Protein AF-A0A3C1WKM0-F1 (afdb_monomer_lite)

pLDDT: mean 89.19, std 15.76, range [43.06, 98.81]

Radius of gyration: 23.42 Å; chains: 1; bounding box: 84×45×66 Å

Structure (mmCIF, N/CA/C/O backbone):
data_AF-A0A3C1WKM0-F1
#
_entry.id   AF-A0A3C1WKM0-F1
#
loop_
_atom_site.group_PDB
_atom_site.id
_atom_site.type_symbol
_atom_site.label_atom_id
_atom_site.label_alt_id
_atom_site.label_comp_id
_atom_site.label_asym_id
_atom_site.label_entity_id
_atom_site.label_seq_id
_atom_site.pdbx_PDB_ins_code
_atom_site.Cartn_x
_atom_site.Cartn_y
_atom_site.Cartn_z
_atom_site.occupancy
_atom_site.B_iso_or_equiv
_atom_site.auth_seq_id
_atom_site.auth_comp_id
_atom_site.auth_asym_id
_atom_site.auth_atom_id
_atom_site.pdbx_PDB_model_num
ATOM 1 N N . MET A 1 1 ? -64.474 -29.299 41.916 1.00 44.81 1 MET A N 1
ATOM 2 C CA . MET A 1 1 ? -63.988 -29.571 40.540 1.00 44.81 1 MET A CA 1
ATOM 3 C C . MET A 1 1 ? -64.387 -28.378 39.685 1.00 44.81 1 MET A C 1
ATOM 5 O O . MET A 1 1 ? -65.573 -28.129 39.613 1.00 44.81 1 MET A O 1
ATOM 9 N N . ARG A 1 2 ? -63.541 -27.545 39.084 1.00 43.66 2 ARG A N 1
ATOM 10 C CA . ARG A 1 2 ? -62.104 -27.538 38.787 1.00 43.66 2 ARG A CA 1
ATOM 11 C C . ARG A 1 2 ? -61.647 -26.074 38.888 1.00 43.66 2 ARG A C 1
ATOM 13 O O . ARG A 1 2 ? -62.294 -25.204 38.317 1.00 43.66 2 ARG A O 1
ATOM 20 N N . THR A 1 3 ? -60.561 -25.819 39.601 1.00 48.72 3 THR A N 1
ATOM 21 C CA . THR A 1 3 ? -59.793 -24.573 39.525 1.00 48.72 3 THR A CA 1
ATOM 22 C C . THR A 1 3 ? -58.854 -24.672 38.318 1.00 48.72 3 THR A C 1
ATOM 24 O O . THR A 1 3 ? -58.202 -25.699 38.136 1.00 48.72 3 THR A O 1
ATOM 27 N N . ALA A 1 4 ? -58.812 -23.645 37.468 1.00 49.62 4 ALA A N 1
ATOM 28 C CA . ALA A 1 4 ? -57.839 -23.521 36.380 1.00 49.62 4 ALA A CA 1
ATOM 29 C C . ALA A 1 4 ? -56.883 -22.356 36.710 1.00 49.62 4 ALA A C 1
ATOM 31 O O . ALA A 1 4 ? -57.367 -21.302 37.128 1.00 49.62 4 ALA A O 1
ATOM 32 N N . PRO A 1 5 ? -55.555 -22.533 36.599 1.00 55.88 5 PRO A N 1
ATOM 33 C CA . PRO A 1 5 ? -54.588 -21.563 37.098 1.00 55.88 5 PRO A CA 1
ATOM 34 C C . PRO A 1 5 ? -54.289 -20.437 36.097 1.00 55.88 5 PRO A C 1
ATOM 36 O O . PRO A 1 5 ? -54.208 -20.645 34.888 1.00 55.88 5 PRO A O 1
ATOM 39 N N . PHE A 1 6 ? -54.084 -19.243 36.654 1.00 49.66 6 PHE A N 1
ATOM 40 C CA . PHE A 1 6 ? -53.497 -18.064 36.019 1.00 49.66 6 PHE A CA 1
ATOM 41 C C . PHE A 1 6 ? -52.072 -18.394 35.537 1.00 49.66 6 PHE A C 1
ATOM 43 O O . PHE A 1 6 ? -51.201 -18.689 36.354 1.00 49.66 6 PHE A O 1
ATOM 50 N N . ILE A 1 7 ? -51.821 -18.334 34.228 1.00 49.06 7 ILE A N 1
ATOM 51 C CA . ILE A 1 7 ? -50.466 -18.391 33.661 1.00 49.06 7 ILE A CA 1
ATOM 52 C C . ILE A 1 7 ? -50.038 -16.951 33.376 1.00 49.06 7 ILE A C 1
ATOM 54 O O . ILE A 1 7 ? -50.516 -16.322 32.436 1.00 49.06 7 ILE A O 1
ATOM 58 N N . ILE A 1 8 ? -49.154 -16.420 34.220 1.00 50.03 8 ILE A N 1
ATOM 59 C CA . ILE A 1 8 ? -48.467 -15.148 33.988 1.00 50.03 8 ILE A CA 1
ATOM 60 C C . ILE A 1 8 ? -47.327 -15.432 33.005 1.00 50.03 8 ILE A C 1
ATOM 62 O O . ILE A 1 8 ? -46.334 -16.065 33.361 1.00 50.03 8 ILE A O 1
ATOM 66 N N . LEU A 1 9 ? -47.483 -14.993 31.756 1.00 43.06 9 LEU A N 1
ATOM 67 C CA . LEU A 1 9 ? -46.424 -15.026 30.749 1.00 43.06 9 LEU A CA 1
ATOM 68 C C . LEU A 1 9 ? -45.437 -13.884 31.050 1.00 43.06 9 LEU A C 1
ATOM 70 O O . LEU A 1 9 ? -45.680 -12.729 30.712 1.00 43.06 9 LEU A O 1
ATOM 74 N N . PHE A 1 10 ? -44.335 -14.194 31.730 1.00 46.16 10 PHE A N 1
ATOM 75 C CA . PHE A 1 10 ? -43.241 -13.250 31.959 1.00 46.16 10 PHE A CA 1
ATOM 76 C C . PHE A 1 10 ? -42.360 -13.227 30.699 1.00 46.16 10 PHE A C 1
ATOM 78 O O . PHE A 1 10 ? -41.489 -14.077 30.520 1.00 46.16 10 PHE A O 1
ATOM 85 N N . SER A 1 11 ? -42.623 -12.302 29.771 1.00 46.94 11 SER A N 1
ATOM 86 C CA . SER A 1 11 ? -41.763 -12.102 28.601 1.00 46.94 11 SER A CA 1
ATOM 87 C C . SER A 1 11 ? -40.469 -11.408 29.039 1.00 46.94 11 SER A C 1
ATOM 89 O O . SER A 1 11 ? -40.412 -10.184 29.158 1.00 46.94 11 SER A O 1
ATOM 91 N N . CYS A 1 12 ? -39.423 -12.191 29.302 1.00 44.59 12 CYS A N 1
ATOM 92 C CA . CYS A 1 12 ? -38.061 -11.687 29.443 1.00 44.59 12 CYS A CA 1
ATOM 93 C C . CYS A 1 12 ? -37.595 -11.138 28.086 1.00 44.59 12 CYS A C 1
ATOM 95 O O . CYS A 1 12 ? -37.155 -11.886 27.215 1.00 44.59 12 CYS A O 1
ATOM 97 N N . LEU A 1 13 ? -37.712 -9.822 27.906 1.00 45.12 13 LEU A N 1
ATOM 98 C CA . LEU A 1 13 ? -37.089 -9.095 26.809 1.00 45.12 13 LEU A CA 1
ATOM 99 C C . LEU A 1 13 ? -35.575 -9.066 27.075 1.00 45.12 13 LEU A C 1
ATOM 101 O O . LEU A 1 13 ? -35.075 -8.220 27.813 1.00 45.12 13 LEU A O 1
ATOM 105 N N . ILE A 1 14 ? -34.847 -10.042 26.533 1.00 56.12 14 ILE A N 1
ATOM 106 C CA . ILE A 1 14 ? -33.382 -10.027 26.525 1.00 56.12 14 ILE A CA 1
ATOM 107 C C . ILE A 1 14 ? -32.967 -8.940 25.532 1.00 56.12 14 ILE A C 1
ATOM 109 O O . ILE A 1 14 ? -32.925 -9.164 24.324 1.00 56.12 14 ILE A O 1
ATOM 113 N N . ILE A 1 15 ? -32.704 -7.737 26.043 1.00 53.28 15 ILE A N 1
ATOM 114 C CA . ILE A 1 15 ? -32.036 -6.685 25.281 1.00 53.28 15 ILE A CA 1
ATOM 115 C C . ILE A 1 15 ? -30.582 -7.132 25.142 1.00 53.28 15 ILE A C 1
ATOM 117 O O . ILE A 1 15 ? -29.768 -6.949 26.046 1.00 53.28 15 ILE A O 1
ATOM 121 N N . PHE A 1 16 ? -30.259 -7.762 24.013 1.00 49.72 16 PHE A N 1
ATOM 122 C CA . PHE A 1 16 ? -28.879 -7.889 23.570 1.00 49.72 16 PHE A CA 1
ATOM 123 C C . PHE A 1 16 ? -28.369 -6.478 23.266 1.00 49.72 16 PHE A C 1
ATOM 125 O O . PHE A 1 16 ? -28.519 -5.979 22.155 1.00 49.72 16 PHE A O 1
ATOM 132 N N . PHE A 1 17 ? -27.777 -5.820 24.265 1.00 46.84 17 PHE A N 1
ATOM 133 C CA . PHE A 1 17 ? -26.842 -4.729 24.021 1.00 46.84 17 PHE A CA 1
ATOM 134 C C . PHE A 1 17 ? -25.627 -5.342 23.321 1.00 46.84 17 PHE A C 1
ATOM 136 O O . PHE A 1 17 ? -24.654 -5.749 23.955 1.00 46.84 17 PHE A O 1
ATOM 143 N N . GLN A 1 18 ? -25.700 -5.467 21.997 1.00 45.81 18 GLN A N 1
ATOM 144 C CA . GLN A 1 18 ? -24.492 -5.532 21.196 1.00 45.81 18 GLN A CA 1
ATOM 145 C C . GLN A 1 18 ? -23.862 -4.149 21.309 1.00 45.81 18 GLN A C 1
ATOM 147 O O . GLN A 1 18 ? -24.329 -3.190 20.703 1.00 45.81 18 GLN A O 1
ATOM 152 N N . GLY A 1 19 ? -22.857 -4.027 22.177 1.00 45.75 19 GLY A N 1
ATOM 153 C CA . GLY A 1 19 ? -21.971 -2.879 22.149 1.00 45.75 19 GLY A CA 1
ATOM 154 C C . GLY A 1 19 ? -21.284 -2.879 20.794 1.00 45.75 19 GLY A C 1
ATOM 155 O O . GLY A 1 19 ? -20.325 -3.622 20.590 1.00 45.75 19 GLY A O 1
ATOM 156 N N . GLU A 1 20 ? -21.796 -2.088 19.856 1.00 48.56 20 GLU A N 1
ATOM 157 C CA . GLU A 1 20 ? -21.008 -1.680 18.707 1.00 48.56 20 GLU A CA 1
ATOM 158 C C . GLU A 1 20 ? -19.760 -1.016 19.285 1.00 48.56 20 GLU A C 1
ATOM 160 O O . GLU A 1 20 ? -19.843 -0.007 19.992 1.00 48.56 20 GLU A O 1
ATOM 165 N N . LYS A 1 21 ? -18.593 -1.633 19.075 1.00 44.00 21 LYS A N 1
ATOM 166 C CA . LYS A 1 21 ? -17.327 -0.958 19.340 1.00 44.00 21 LYS A CA 1
ATOM 167 C C . LYS A 1 21 ? -17.311 0.255 18.419 1.00 44.00 21 LYS A C 1
ATOM 169 O O . LYS A 1 21 ? -17.009 0.123 17.237 1.00 44.00 21 LYS A O 1
ATOM 174 N N . SER A 1 22 ? -17.682 1.417 18.951 1.00 50.22 22 SER A N 1
ATOM 175 C CA . SER A 1 22 ? -17.430 2.690 18.291 1.00 50.22 22 SER A CA 1
ATOM 176 C C . SER A 1 22 ? -15.939 2.727 17.997 1.00 50.22 22 SER A C 1
ATOM 178 O O . SER A 1 22 ? -15.128 2.700 18.923 1.00 50.22 22 SER A O 1
ATOM 180 N N . PHE A 1 23 ? -15.576 2.739 16.718 1.00 60.00 23 PHE A N 1
ATOM 181 C CA . PHE A 1 23 ? -14.193 2.968 16.329 1.00 60.00 23 PHE A CA 1
ATOM 182 C C . PHE A 1 23 ? -13.787 4.350 16.847 1.00 60.00 23 PHE A C 1
ATOM 184 O O . PHE A 1 23 ? -14.547 5.318 16.733 1.00 60.00 23 PHE A O 1
ATOM 191 N N . ALA A 1 24 ? -12.657 4.401 17.548 1.00 68.25 24 ALA A N 1
ATOM 192 C CA . ALA A 1 24 ? -12.252 5.571 18.304 1.00 68.25 24 ALA A CA 1
ATOM 193 C C . ALA A 1 24 ? -11.755 6.672 17.359 1.00 68.25 24 ALA A C 1
ATOM 195 O O . ALA A 1 24 ? -11.062 6.422 16.374 1.00 68.25 24 ALA A O 1
ATOM 196 N N . LYS A 1 25 ? -12.131 7.916 17.664 1.00 86.75 25 LYS A N 1
ATOM 197 C CA . LYS A 1 25 ? -11.605 9.104 16.989 1.00 86.75 25 LYS A CA 1
ATOM 198 C C . LYS A 1 25 ? -10.103 9.205 17.282 1.00 86.75 25 LYS A C 1
ATOM 200 O O . LYS A 1 25 ? -9.711 9.062 18.437 1.00 86.75 25 LYS A O 1
ATOM 205 N N . ILE A 1 26 ? -9.293 9.500 16.263 1.00 93.62 26 ILE A N 1
ATOM 206 C CA . ILE A 1 26 ? -7.858 9.788 16.431 1.00 93.6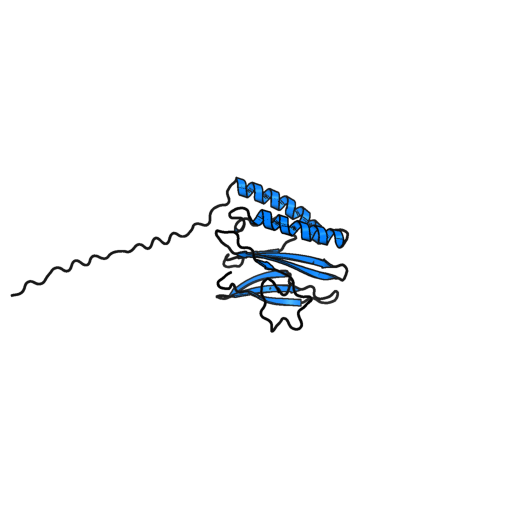2 26 ILE A CA 1
ATOM 207 C C . ILE A 1 26 ? -7.697 10.923 17.455 1.00 93.62 26 ILE A C 1
ATOM 209 O O . ILE A 1 26 ? -8.393 11.943 17.359 1.00 93.62 26 ILE A O 1
ATOM 213 N N . SER A 1 27 ? -6.808 10.746 18.437 1.00 95.94 27 SER A N 1
ATOM 214 C CA . SER A 1 27 ? -6.523 11.785 19.428 1.00 95.94 27 SER A CA 1
ATOM 215 C C . SER A 1 27 ? -5.864 13.007 18.771 1.00 95.94 27 SER A C 1
ATOM 217 O O . SER A 1 27 ? -5.316 12.928 17.671 1.00 95.94 27 SER A O 1
ATOM 219 N N . GLU A 1 28 ? -5.917 14.175 19.414 1.00 96.88 28 GLU A N 1
ATOM 220 C CA . GLU A 1 28 ? -5.271 15.376 18.860 1.00 96.88 28 GLU A CA 1
ATOM 221 C C . GLU A 1 28 ? -3.741 15.240 18.794 1.00 96.88 28 GLU A C 1
ATOM 223 O O . GLU A 1 28 ? -3.115 15.764 17.870 1.00 96.88 28 GLU A O 1
ATOM 228 N N . GLU A 1 29 ? -3.154 14.521 19.752 1.00 97.56 29 GLU A N 1
ATOM 229 C CA . GLU A 1 29 ? -1.721 14.230 19.808 1.00 97.56 29 GLU A CA 1
ATOM 230 C C . GLU A 1 29 ? -1.307 13.293 18.668 1.00 97.56 29 GLU A C 1
ATOM 232 O O . GLU A 1 29 ? -0.444 13.657 17.866 1.00 97.56 29 GLU A O 1
ATOM 237 N N . ASP A 1 30 ? -2.006 12.167 18.510 1.00 97.62 30 ASP A N 1
ATOM 238 C CA . ASP A 1 30 ? -1.769 11.199 17.432 1.00 97.62 30 ASP A CA 1
ATOM 239 C C . ASP A 1 30 ? -1.972 11.827 16.053 1.00 97.62 30 ASP A C 1
ATOM 241 O O . ASP A 1 30 ? -1.190 11.604 15.131 1.00 97.62 30 ASP A O 1
ATOM 245 N N . LEU A 1 31 ? -3.006 12.662 15.896 1.00 97.81 31 LEU A N 1
ATOM 246 C CA . LEU A 1 31 ? -3.272 13.365 14.642 1.00 97.81 31 LEU A CA 1
ATOM 247 C C . LEU A 1 31 ? -2.119 14.304 14.273 1.00 97.81 31 LEU A C 1
ATOM 249 O O . LEU A 1 31 ? -1.785 14.452 13.096 1.00 97.81 31 LEU A O 1
ATOM 253 N N . LYS A 1 32 ? -1.522 14.972 15.264 1.00 98.25 32 LYS A N 1
ATOM 254 C CA . LYS A 1 32 ? -0.355 15.828 15.051 1.00 98.25 32 LYS A CA 1
ATOM 255 C C . LYS A 1 32 ? 0.871 14.996 14.682 1.00 98.25 32 LYS A C 1
ATOM 257 O O . LYS A 1 32 ? 1.602 15.390 13.778 1.00 98.25 32 LYS A O 1
ATOM 262 N N . GLU A 1 33 ? 1.085 13.863 15.343 1.00 98.50 33 GLU A N 1
ATOM 263 C CA . GLU A 1 33 ? 2.196 12.960 15.036 1.00 98.50 33 GLU A CA 1
ATOM 264 C C . GLU A 1 33 ? 2.071 12.361 13.624 1.00 98.50 33 GLU A C 1
ATOM 266 O O . GLU A 1 33 ? 3.026 12.406 12.848 1.00 98.50 33 GLU A O 1
ATOM 271 N N . LEU A 1 34 ? 0.877 11.900 13.236 1.00 98.62 34 LEU A N 1
ATOM 272 C CA . LEU A 1 34 ? 0.582 11.387 11.893 1.00 98.62 34 LEU A CA 1
ATOM 273 C C . LEU A 1 34 ? 0.886 12.412 10.799 1.00 98.62 34 LEU A C 1
ATOM 275 O O . LEU A 1 34 ? 1.491 12.056 9.790 1.00 98.62 34 LEU A O 1
ATOM 279 N N . LYS A 1 35 ? 0.543 13.687 11.016 1.00 98.56 35 LYS A N 1
ATOM 280 C CA . LYS A 1 35 ? 0.878 14.778 10.086 1.00 98.56 35 LYS A CA 1
ATOM 281 C C . LYS A 1 35 ? 2.386 14.957 9.914 1.00 98.56 35 LYS A C 1
ATOM 283 O O . LYS A 1 35 ? 2.853 15.111 8.793 1.00 98.56 35 LYS A O 1
ATOM 288 N N . LEU A 1 36 ? 3.158 14.884 11.001 1.00 98.56 36 LEU A N 1
ATOM 289 C CA . LEU A 1 36 ? 4.622 14.988 10.938 1.00 98.56 36 LEU A CA 1
ATOM 290 C C . LEU A 1 36 ? 5.251 13.810 10.180 1.00 98.56 36 LEU A C 1
ATOM 292 O O . LEU A 1 36 ? 6.199 13.995 9.407 1.00 98.56 36 LEU A O 1
ATOM 296 N N . TYR A 1 37 ? 4.720 12.601 10.382 1.00 98.81 37 TYR A N 1
ATOM 297 C CA . TYR A 1 37 ? 5.118 11.449 9.580 1.00 98.81 37 TYR A CA 1
ATOM 298 C C . TYR A 1 37 ? 4.758 11.644 8.116 1.00 98.81 37 TYR A C 1
ATOM 300 O O . TYR A 1 37 ? 5.598 11.394 7.260 1.00 98.81 37 TYR A O 1
ATOM 308 N N . GLU A 1 38 ? 3.541 12.091 7.822 1.00 98.75 38 GLU A N 1
ATOM 309 C CA . GLU A 1 38 ? 3.077 12.305 6.458 1.00 98.75 38 GLU A CA 1
ATOM 310 C C . GLU A 1 38 ? 3.940 13.332 5.712 1.00 98.75 38 GLU A C 1
ATOM 312 O O . GLU A 1 38 ? 4.370 13.057 4.591 1.00 98.75 38 GLU A O 1
ATOM 317 N N . ASP A 1 39 ? 4.280 14.457 6.347 1.00 98.56 39 ASP A N 1
ATOM 318 C CA . ASP A 1 39 ? 5.177 15.469 5.780 1.00 98.56 39 ASP A CA 1
ATOM 319 C C . ASP A 1 39 ? 6.533 14.864 5.380 1.00 98.56 39 ASP A C 1
ATOM 321 O O . ASP A 1 39 ? 7.052 15.122 4.291 1.00 98.56 39 ASP A O 1
ATOM 325 N N . SER A 1 40 ? 7.093 14.010 6.240 1.00 98.56 40 SER A N 1
ATOM 326 C CA . SER A 1 40 ? 8.366 13.329 5.981 1.00 98.56 40 SER A CA 1
ATOM 327 C C . SER A 1 40 ? 8.231 12.270 4.882 1.00 98.56 40 SER A C 1
ATOM 329 O O . SER A 1 40 ? 9.029 12.222 3.942 1.00 98.56 40 SER A O 1
ATOM 331 N N . LEU A 1 41 ? 7.187 11.444 4.966 1.00 98.81 41 LEU A N 1
ATOM 332 C CA . LEU A 1 41 ? 6.874 10.392 4.003 1.00 98.81 41 LEU A CA 1
ATOM 333 C C . LEU A 1 41 ? 6.669 10.961 2.605 1.00 98.81 41 LEU A C 1
ATOM 335 O O . LEU A 1 41 ? 7.146 10.369 1.643 1.00 98.81 41 LEU A O 1
ATOM 339 N N . LYS A 1 42 ? 6.024 12.122 2.484 1.00 98.56 42 LYS A N 1
ATOM 340 C CA . LYS A 1 42 ? 5.802 12.813 1.213 1.00 98.56 42 LYS A CA 1
ATOM 341 C C . LYS A 1 42 ? 7.113 13.148 0.506 1.00 98.56 42 LYS A C 1
ATOM 343 O O . LYS A 1 42 ? 7.239 12.904 -0.692 1.00 98.56 42 LYS A O 1
ATOM 348 N N . VAL A 1 43 ? 8.092 13.683 1.236 1.00 98.25 43 VAL A N 1
ATOM 349 C CA . VAL A 1 43 ? 9.411 14.034 0.679 1.00 98.25 43 VAL A CA 1
ATOM 350 C C . VAL A 1 43 ? 10.151 12.782 0.203 1.00 98.25 43 VAL A C 1
ATOM 352 O O . VAL A 1 43 ? 10.717 12.762 -0.893 1.00 98.25 43 VAL A O 1
ATOM 355 N N . ILE A 1 44 ? 10.115 11.716 1.005 1.00 98.25 44 ILE A N 1
ATOM 356 C CA . ILE A 1 44 ? 10.757 10.449 0.651 1.00 98.25 44 ILE A CA 1
ATOM 357 C C . ILE A 1 44 ? 10.056 9.820 -0.560 1.00 98.25 44 ILE A C 1
ATOM 359 O O . ILE A 1 44 ? 10.726 9.412 -1.504 1.00 98.25 44 ILE A O 1
ATOM 363 N N . ALA A 1 45 ? 8.722 9.796 -0.575 1.00 98.12 45 ALA A N 1
ATOM 364 C CA . ALA A 1 45 ? 7.928 9.239 -1.664 1.00 98.12 45 ALA A CA 1
ATOM 365 C C . ALA A 1 45 ? 8.156 9.978 -2.991 1.00 98.12 45 ALA A C 1
ATOM 367 O O . ALA A 1 45 ? 8.226 9.340 -4.040 1.00 98.12 45 ALA A O 1
ATOM 368 N N . ASP A 1 46 ? 8.350 11.301 -2.970 1.00 98.00 46 ASP A N 1
ATOM 369 C CA . ASP A 1 46 ? 8.746 12.033 -4.178 1.00 98.00 46 ASP A CA 1
ATOM 370 C C . ASP A 1 46 ? 10.119 11.583 -4.697 1.00 98.00 46 ASP A C 1
ATOM 372 O O . ASP A 1 46 ? 10.289 11.374 -5.897 1.00 98.00 46 ASP A O 1
ATOM 376 N N . SER A 1 47 ? 11.064 11.308 -3.794 1.00 98.00 47 SER A N 1
ATOM 377 C CA . SER A 1 47 ? 12.392 10.791 -4.151 1.00 98.00 47 SER A CA 1
ATOM 378 C C . SER A 1 47 ? 12.361 9.362 -4.711 1.00 98.00 47 SER A C 1
ATOM 380 O O . SER A 1 47 ? 13.235 9.020 -5.508 1.00 98.00 47 SER A O 1
ATOM 382 N N . ILE A 1 48 ? 11.358 8.540 -4.364 1.00 97.75 48 ILE A N 1
ATOM 383 C CA . ILE A 1 48 ? 11.146 7.210 -4.975 1.00 97.75 48 ILE A CA 1
ATOM 384 C C . ILE A 1 48 ? 10.904 7.342 -6.479 1.00 97.75 48 ILE A C 1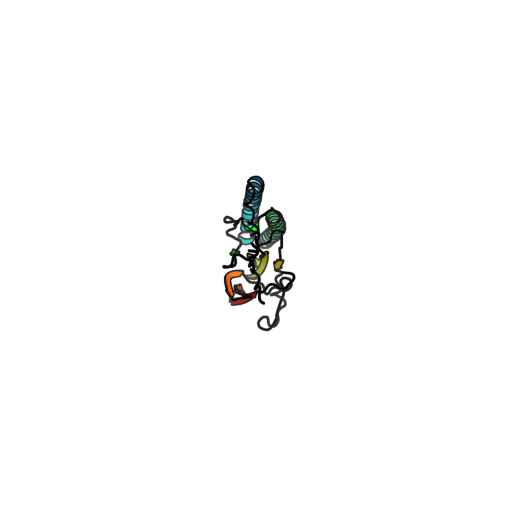
ATOM 386 O O . ILE A 1 48 ? 11.391 6.519 -7.248 1.00 97.75 48 ILE A O 1
ATOM 390 N N . VAL A 1 49 ? 10.179 8.378 -6.905 1.00 95.06 49 VAL A N 1
ATOM 391 C CA . VAL A 1 49 ? 9.784 8.573 -8.307 1.00 95.06 49 VAL A CA 1
ATOM 392 C C . VAL A 1 49 ? 10.790 9.451 -9.052 1.00 95.06 49 VAL A C 1
ATOM 394 O O . VAL A 1 49 ? 11.244 9.093 -10.136 1.00 95.06 49 VAL A O 1
ATOM 397 N N . ASN A 1 50 ? 11.183 10.579 -8.456 1.00 96.06 50 ASN A N 1
ATOM 398 C CA . ASN A 1 50 ? 11.955 11.635 -9.116 1.00 96.06 50 ASN A CA 1
ATOM 399 C C . ASN A 1 50 ? 13.460 11.597 -8.819 1.00 96.06 50 ASN A C 1
ATOM 401 O O . ASN A 1 50 ? 14.199 12.458 -9.298 1.00 96.06 50 ASN A O 1
ATOM 405 N N . GLY A 1 51 ? 13.936 10.628 -8.030 1.00 96.31 51 GLY A N 1
ATOM 406 C CA . GLY A 1 51 ? 15.362 10.469 -7.749 1.00 96.31 51 GLY A CA 1
ATOM 407 C C . GLY A 1 51 ? 16.191 10.379 -9.037 1.00 96.31 51 GLY A C 1
ATOM 408 O O . GLY A 1 51 ? 15.865 9.608 -9.948 1.00 96.31 51 GLY A O 1
ATOM 409 N N . SER A 1 52 ? 17.273 11.162 -9.091 1.00 93.38 52 SER A N 1
ATOM 410 C CA . SER A 1 52 ? 18.109 11.377 -10.284 1.00 93.38 52 SER A CA 1
ATOM 411 C C . SER A 1 52 ? 18.689 10.092 -10.874 1.00 93.38 52 SER A C 1
ATOM 413 O O . SER A 1 52 ? 18.856 9.977 -12.085 1.00 93.38 52 SER A O 1
ATOM 415 N N . GLU A 1 53 ? 18.963 9.107 -10.025 1.00 94.88 53 GLU A N 1
ATOM 416 C CA . GLU A 1 53 ? 19.477 7.799 -10.405 1.00 94.88 53 GLU A CA 1
ATOM 417 C C . GLU A 1 53 ? 18.753 6.679 -9.653 1.00 94.88 53 GLU A C 1
ATOM 419 O O . GLU A 1 53 ? 18.128 6.894 -8.611 1.00 94.88 53 GLU A O 1
ATOM 424 N N . GLN A 1 54 ? 18.847 5.453 -10.176 1.00 94.69 54 GLN A N 1
ATOM 425 C CA . GLN A 1 54 ? 18.177 4.292 -9.585 1.00 94.69 54 GLN A CA 1
ATOM 426 C C . GLN A 1 54 ? 18.573 4.074 -8.119 1.00 94.69 54 GLN A C 1
ATOM 428 O O . GLN A 1 54 ? 17.710 3.728 -7.317 1.00 94.69 54 GLN A O 1
ATOM 433 N N . GLY A 1 55 ? 19.843 4.294 -7.761 1.00 96.88 55 GLY A N 1
ATOM 434 C CA . GLY A 1 55 ? 20.319 4.141 -6.384 1.00 96.88 55 GLY A CA 1
ATOM 435 C C . GLY A 1 55 ? 19.592 5.067 -5.406 1.00 96.88 55 GLY A C 1
ATOM 436 O O . GLY A 1 55 ? 19.153 4.613 -4.353 1.00 96.88 55 GLY A O 1
ATOM 437 N N . VAL A 1 56 ? 19.374 6.329 -5.791 1.00 97.19 56 VAL A N 1
ATOM 438 C CA . VAL A 1 56 ? 18.627 7.313 -4.987 1.00 97.19 56 VAL A CA 1
ATOM 439 C C . VAL A 1 56 ? 17.173 6.881 -4.810 1.00 97.19 56 VAL A C 1
ATOM 441 O O . VAL A 1 56 ? 16.674 6.867 -3.686 1.00 97.19 56 VAL A O 1
ATOM 444 N N . ARG A 1 57 ? 16.507 6.466 -5.896 1.00 97.56 57 ARG A N 1
ATOM 445 C CA . ARG A 1 57 ? 15.114 5.988 -5.840 1.00 97.56 57 ARG A CA 1
ATOM 446 C C . ARG A 1 57 ? 14.971 4.744 -4.964 1.00 97.56 57 ARG A C 1
ATOM 448 O O . ARG A 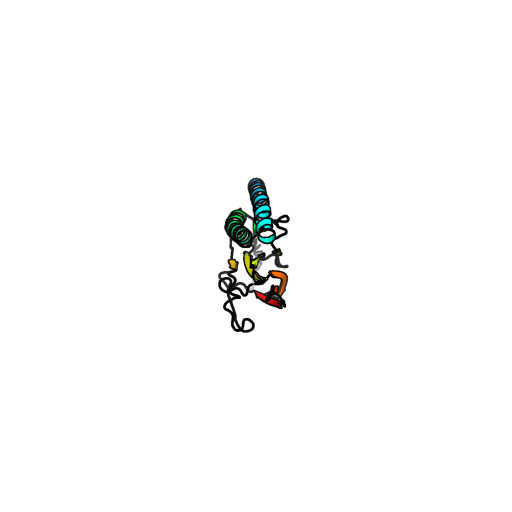1 57 ? 14.046 4.643 -4.164 1.00 97.56 57 ARG A O 1
ATOM 455 N N . GLN A 1 58 ? 15.910 3.807 -5.084 1.00 97.56 58 GLN A N 1
ATOM 456 C CA . GLN A 1 58 ? 15.929 2.579 -4.294 1.00 97.56 58 GLN A CA 1
ATOM 457 C C . GLN A 1 58 ? 16.173 2.863 -2.809 1.00 97.56 58 GLN A C 1
ATOM 459 O O . GLN A 1 58 ? 15.459 2.320 -1.969 1.00 97.56 58 GLN A O 1
ATOM 464 N N . TYR A 1 59 ? 17.132 3.734 -2.487 1.00 98.06 59 TYR A N 1
ATOM 465 C CA . TYR A 1 59 ? 17.383 4.167 -1.114 1.00 98.06 59 TYR A CA 1
ATOM 466 C C . TYR A 1 59 ? 16.139 4.826 -0.509 1.00 98.06 59 TYR A C 1
ATOM 468 O O . TYR A 1 59 ? 15.683 4.410 0.552 1.00 98.06 59 TYR A O 1
ATOM 476 N N . ALA A 1 60 ? 15.525 5.776 -1.222 1.00 98.38 60 ALA A N 1
ATOM 477 C CA . ALA A 1 60 ? 14.285 6.412 -0.788 1.00 98.38 60 ALA A CA 1
ATOM 478 C C . ALA A 1 60 ? 13.165 5.386 -0.554 1.00 98.38 60 ALA A C 1
ATOM 480 O O . ALA A 1 60 ? 12.469 5.448 0.456 1.00 98.38 60 ALA A O 1
ATOM 481 N N . CYS A 1 61 ? 13.028 4.395 -1.439 1.00 97.88 61 CYS A N 1
ATOM 482 C CA . CYS A 1 61 ? 12.027 3.344 -1.286 1.00 97.88 61 CYS A CA 1
ATOM 483 C C . CYS A 1 61 ? 12.253 2.514 -0.016 1.00 97.88 61 CYS A C 1
ATOM 485 O O . CYS A 1 61 ? 11.293 2.163 0.667 1.00 97.88 61 CYS A O 1
ATOM 487 N N . TYR A 1 62 ? 13.504 2.203 0.322 1.00 97.69 62 TYR A N 1
ATOM 488 C CA . TYR A 1 62 ? 13.829 1.431 1.522 1.00 97.69 62 TYR A CA 1
ATOM 489 C C . TYR A 1 62 ? 13.715 2.243 2.810 1.00 97.69 62 TYR A C 1
ATOM 491 O O . TYR A 1 62 ? 13.334 1.672 3.827 1.00 97.69 62 TYR A O 1
ATOM 499 N N . GLU A 1 63 ? 13.948 3.554 2.764 1.00 98.38 63 GLU A N 1
ATOM 500 C CA . GLU A 1 63 ? 13.713 4.461 3.895 1.00 98.38 63 GLU A CA 1
ATOM 501 C C . GLU A 1 63 ? 12.219 4.731 4.135 1.00 98.38 63 GLU A C 1
ATOM 503 O O . GLU A 1 63 ? 11.773 4.865 5.279 1.00 98.38 63 GLU A O 1
ATOM 508 N N . PHE A 1 64 ? 11.420 4.764 3.065 1.00 98.62 64 PHE A N 1
ATOM 509 C CA . PHE A 1 64 ? 9.977 4.989 3.137 1.00 98.62 64 PHE A CA 1
ATOM 510 C C . PHE A 1 64 ? 9.269 3.907 3.959 1.00 98.62 64 PHE A C 1
ATOM 512 O O . PHE A 1 64 ? 8.453 4.219 4.825 1.00 98.62 64 PHE A O 1
ATOM 519 N N . ILE A 1 65 ? 9.613 2.635 3.735 1.00 98.31 65 ILE A N 1
ATOM 520 C CA . ILE A 1 65 ? 8.953 1.475 4.356 1.00 98.31 65 ILE A CA 1
ATOM 521 C C . ILE A 1 65 ? 8.940 1.544 5.896 1.00 98.31 65 ILE A C 1
ATOM 523 O O . ILE A 1 65 ? 7.853 1.549 6.478 1.00 98.31 65 ILE A O 1
ATOM 527 N N . PRO A 1 66 ? 10.083 1.613 6.609 1.00 98.19 66 PRO A N 1
ATOM 528 C CA . PRO A 1 66 ? 10.086 1.654 8.068 1.00 98.19 66 PRO A CA 1
ATOM 529 C C . PRO A 1 66 ? 9.494 2.953 8.626 1.00 98.19 66 PRO A C 1
ATOM 531 O O . PRO A 1 66 ? 9.012 2.963 9.759 1.00 98.19 66 PRO A O 1
ATOM 534 N N . MET A 1 67 ? 9.520 4.058 7.874 1.00 98.56 67 MET A N 1
ATOM 535 C CA . MET A 1 67 ? 8.838 5.288 8.280 1.00 98.56 67 MET A CA 1
ATOM 536 C C . MET A 1 67 ? 7.317 5.138 8.190 1.00 98.56 67 MET A C 1
ATOM 538 O O . MET A 1 67 ? 6.626 5.486 9.145 1.00 98.56 67 MET A O 1
ATOM 542 N N . LEU A 1 68 ? 6.807 4.538 7.112 1.00 98.62 68 LEU A N 1
ATOM 543 C CA . LEU A 1 68 ? 5.383 4.261 6.957 1.00 98.62 68 LEU A CA 1
ATOM 544 C C . LEU A 1 68 ? 4.920 3.309 8.060 1.00 98.62 68 LEU A C 1
ATOM 546 O O . LEU A 1 68 ? 3.944 3.590 8.741 1.00 98.62 68 LEU A O 1
ATOM 550 N N . VAL A 1 69 ? 5.664 2.230 8.318 1.00 98.12 69 VAL A N 1
ATOM 551 C CA . VAL A 1 69 ? 5.347 1.286 9.403 1.00 98.12 69 VAL A CA 1
ATOM 552 C C . VAL A 1 69 ? 5.284 1.983 10.766 1.00 98.12 69 VAL A C 1
ATOM 554 O O . VAL A 1 69 ? 4.427 1.640 11.576 1.00 98.12 69 VAL A O 1
ATOM 557 N N . ARG A 1 70 ? 6.161 2.959 11.043 1.00 98.38 70 ARG A N 1
ATOM 558 C CA . ARG A 1 70 ? 6.091 3.756 12.279 1.00 98.38 70 ARG A CA 1
ATOM 559 C C . ARG A 1 70 ? 4.833 4.621 12.331 1.00 98.38 70 ARG A C 1
ATOM 561 O O . ARG A 1 70 ? 4.152 4.586 13.347 1.00 98.38 70 ARG A O 1
ATOM 568 N N . ALA A 1 71 ? 4.482 5.299 11.241 1.00 98.31 71 ALA A N 1
ATOM 569 C CA . ALA A 1 71 ? 3.247 6.078 11.161 1.00 98.31 71 ALA A CA 1
ATOM 570 C C . ALA A 1 71 ? 1.999 5.201 11.369 1.00 98.31 71 ALA A C 1
ATOM 572 O O . ALA A 1 71 ? 1.090 5.557 12.110 1.00 98.31 71 ALA A O 1
ATOM 573 N N . LEU A 1 72 ? 1.974 4.008 10.769 1.00 97.69 72 LEU A N 1
ATOM 574 C CA . LEU A 1 72 ? 0.846 3.082 10.883 1.00 97.69 72 LEU A CA 1
ATOM 575 C C . LEU A 1 72 ? 0.704 2.456 12.279 1.00 97.69 72 LEU A C 1
ATOM 577 O O . LEU A 1 72 ? -0.375 1.965 12.601 1.00 97.69 72 LEU A O 1
ATOM 581 N N . LYS A 1 73 ? 1.749 2.491 13.116 1.00 96.81 73 LYS A N 1
ATOM 582 C CA . LYS A 1 73 ? 1.686 2.050 14.520 1.00 96.81 73 LYS A CA 1
ATOM 583 C C . LYS A 1 73 ? 0.950 3.021 15.440 1.00 96.81 73 LYS A C 1
ATOM 585 O O . LYS A 1 73 ? 0.602 2.609 16.543 1.00 96.81 73 LYS A O 1
ATOM 590 N N . ILE A 1 74 ? 0.720 4.258 15.006 1.00 96.69 74 ILE A N 1
ATOM 591 C CA . ILE A 1 74 ? -0.073 5.229 15.762 1.00 96.69 74 ILE A CA 1
ATOM 592 C C . ILE A 1 74 ? -1.515 4.725 15.879 1.00 96.69 74 ILE A C 1
ATOM 594 O O . ILE A 1 74 ? -2.061 4.129 14.942 1.00 96.69 74 ILE A O 1
ATOM 598 N N . GLU A 1 75 ? -2.125 4.940 17.042 1.00 94.62 75 GLU A N 1
ATOM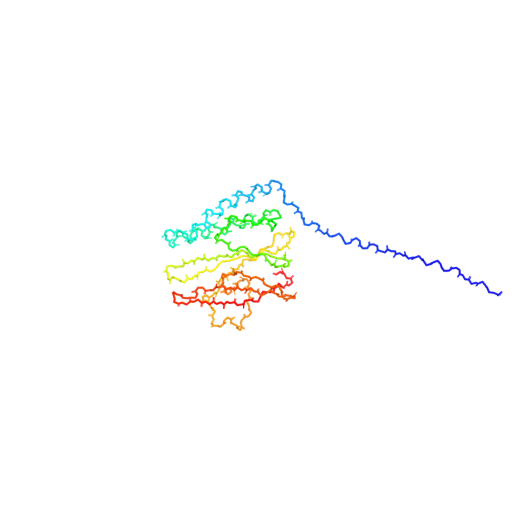 599 C CA . GLU A 1 75 ? -3.474 4.464 17.328 1.00 94.62 75 GLU A CA 1
ATOM 600 C C . GLU A 1 75 ? -4.488 5.038 16.325 1.00 94.62 75 GLU A C 1
ATOM 602 O O . GLU A 1 75 ? -4.431 6.206 15.938 1.00 94.62 75 GLU A O 1
ATOM 607 N N . ASN A 1 76 ? -5.423 4.199 15.870 1.00 93.88 76 ASN A N 1
ATOM 608 C CA . ASN A 1 76 ? -6.451 4.566 14.890 1.00 93.88 76 ASN A CA 1
ATOM 609 C C . ASN A 1 76 ? -5.901 5.110 13.550 1.00 93.88 76 ASN A C 1
ATOM 611 O O . ASN A 1 76 ? -6.642 5.735 12.790 1.00 93.88 76 ASN A O 1
ATOM 615 N N . SER A 1 77 ? -4.640 4.816 13.193 1.00 95.75 77 SER A N 1
ATOM 616 C CA . SER A 1 77 ? -4.016 5.265 11.933 1.00 95.75 77 SER A CA 1
ATOM 617 C C . SER A 1 77 ? -4.788 4.865 10.670 1.00 95.75 77 SER A C 1
ATOM 619 O O . SER A 1 77 ? -4.649 5.527 9.642 1.00 95.75 77 SER A O 1
ATOM 621 N N . TYR A 1 78 ? -5.611 3.809 10.724 1.00 96.88 78 TYR A N 1
ATOM 622 C CA . TYR A 1 78 ? -6.504 3.393 9.634 1.00 96.88 78 TYR A CA 1
ATOM 623 C C . TYR A 1 78 ? -7.438 4.521 9.164 1.00 96.88 78 TYR A C 1
ATOM 625 O O . TYR A 1 78 ? -7.704 4.657 7.968 1.00 96.88 78 TYR A O 1
ATOM 633 N N . GLU A 1 79 ? -7.899 5.349 10.102 1.00 94.81 79 GLU A N 1
ATOM 634 C CA . GLU A 1 79 ? -8.816 6.463 9.847 1.00 94.81 79 GLU A CA 1
ATOM 635 C C . GLU A 1 79 ? -8.090 7.702 9.284 1.00 94.81 79 GLU A C 1
ATOM 637 O O . GLU A 1 79 ? -8.735 8.646 8.834 1.00 94.81 79 GLU A O 1
ATOM 642 N N . TYR A 1 80 ? -6.751 7.721 9.297 1.00 97.19 80 TYR A N 1
ATOM 643 C CA . TYR A 1 80 ? -5.955 8.828 8.767 1.00 97.19 80 TYR A CA 1
ATOM 644 C C . TYR A 1 80 ? -5.660 8.627 7.276 1.00 97.19 80 TYR A C 1
ATOM 646 O O . TYR A 1 80 ? -4.975 7.661 6.944 1.00 97.19 80 TYR A O 1
ATOM 654 N N . PRO A 1 81 ? -6.110 9.503 6.365 1.00 97.00 81 PRO A N 1
ATOM 655 C CA . PRO A 1 81 ? -6.132 9.197 4.933 1.00 97.00 81 PRO A CA 1
ATOM 656 C C . PRO A 1 81 ? -4.772 9.301 4.224 1.00 97.00 81 PRO A C 1
ATOM 658 O O . PRO A 1 81 ? -4.597 8.671 3.185 1.00 97.00 81 PRO A O 1
ATOM 661 N N . PHE A 1 82 ? -3.806 10.042 4.785 1.00 98.44 82 PHE A N 1
ATOM 662 C CA . PHE A 1 82 ? -2.518 10.353 4.142 1.00 98.44 82 PHE A CA 1
ATOM 663 C C . PHE A 1 82 ? -2.659 11.026 2.753 1.00 98.44 82 PHE A C 1
ATOM 665 O O . PHE A 1 82 ? -1.940 10.692 1.808 1.00 98.44 82 PHE A O 1
ATOM 672 N N . ASP A 1 83 ? -3.584 11.986 2.625 1.00 96.94 83 ASP A N 1
ATOM 673 C CA . ASP A 1 83 ? -3.971 12.634 1.357 1.00 96.94 83 ASP A CA 1
ATOM 674 C C . ASP A 1 83 ? -2.815 13.295 0.581 1.00 96.94 83 ASP A C 1
ATOM 676 O O . ASP A 1 83 ? -2.897 13.497 -0.632 1.00 96.94 83 ASP A O 1
ATOM 680 N N . SER A 1 84 ? -1.727 13.667 1.255 1.00 97.56 84 SER A N 1
ATOM 681 C CA . SER A 1 84 ? -0.578 14.315 0.621 1.00 97.56 84 SER A CA 1
ATOM 682 C C . SER A 1 84 ? 0.440 13.336 0.028 1.00 97.56 84 SER A C 1
ATOM 684 O O . SER A 1 84 ? 1.326 13.773 -0.717 1.00 97.56 84 SER A O 1
ATOM 686 N N . LEU A 1 85 ? 0.311 12.027 0.288 1.00 98.00 85 LEU A N 1
ATOM 687 C CA . LEU A 1 85 ? 1.160 10.977 -0.287 1.00 98.00 85 LEU A CA 1
ATOM 688 C C . LEU A 1 85 ? 0.767 10.649 -1.735 1.00 98.00 85 LEU A C 1
ATOM 690 O O . LEU A 1 85 ? 0.476 9.513 -2.084 1.00 98.00 85 LEU A O 1
ATOM 694 N N . THR A 1 86 ? 0.826 11.638 -2.624 1.00 96.44 86 THR A N 1
ATOM 695 C CA . THR A 1 86 ? 0.362 11.529 -4.021 1.00 96.44 86 THR A CA 1
ATOM 696 C C . THR A 1 86 ? 1.167 10.571 -4.907 1.00 96.44 86 THR A C 1
ATOM 698 O O . THR A 1 86 ? 0.754 10.279 -6.028 1.00 96.44 86 THR A O 1
ATOM 701 N N . ARG A 1 87 ? 2.330 10.098 -4.441 1.00 96.94 87 ARG A N 1
ATOM 702 C CA . ARG A 1 87 ? 3.164 9.089 -5.123 1.00 96.94 87 ARG A CA 1
ATOM 703 C C . ARG A 1 87 ? 2.863 7.657 -4.685 1.00 96.94 87 ARG A C 1
ATOM 705 O O . ARG A 1 87 ? 3.477 6.731 -5.201 1.00 96.94 87 ARG A O 1
ATOM 712 N N . ILE A 1 88 ? 1.967 7.488 -3.718 1.00 98.12 88 ILE A N 1
ATOM 713 C CA . ILE A 1 88 ? 1.595 6.202 -3.144 1.00 98.12 88 ILE A CA 1
ATOM 714 C C . ILE A 1 88 ? 0.103 6.023 -3.382 1.00 98.12 88 ILE A C 1
ATOM 716 O O . ILE A 1 88 ? -0.703 6.857 -2.977 1.00 98.12 88 ILE A O 1
ATOM 720 N N . ASN A 1 89 ? -0.286 4.927 -4.022 1.00 97.38 89 ASN A N 1
ATOM 721 C CA . ASN A 1 89 ? -1.695 4.616 -4.197 1.00 97.38 89 ASN A CA 1
ATOM 722 C C . ASN A 1 89 ? -2.241 4.088 -2.873 1.00 97.38 89 ASN A C 1
ATOM 724 O O . ASN A 1 89 ? -1.848 3.013 -2.416 1.00 97.38 89 ASN A O 1
ATOM 728 N N . ILE A 1 90 ? -3.149 4.852 -2.271 1.00 98.38 90 ILE A N 1
ATOM 729 C CA . ILE A 1 90 ? -3.867 4.469 -1.059 1.00 98.38 90 ILE A CA 1
ATOM 730 C C . ILE A 1 90 ? -5.322 4.241 -1.443 1.00 98.38 90 ILE A C 1
ATOM 732 O O . ILE A 1 90 ? -6.007 5.157 -1.889 1.00 98.38 90 ILE A O 1
ATOM 736 N N . MET A 1 91 ? -5.789 3.005 -1.306 1.00 97.69 91 MET A N 1
ATOM 737 C CA . MET A 1 91 ? -7.146 2.620 -1.695 1.00 97.69 91 MET A CA 1
ATOM 738 C C . MET A 1 91 ? -7.824 1.897 -0.553 1.00 97.69 91 MET A C 1
ATOM 740 O O . MET A 1 91 ? -7.296 0.910 -0.046 1.00 97.69 91 MET A O 1
ATOM 744 N N . TYR A 1 92 ? -9.009 2.363 -0.190 1.00 97.69 92 TYR A N 1
ATOM 745 C CA . TYR A 1 92 ? -9.894 1.665 0.728 1.00 97.69 92 TYR A CA 1
ATOM 746 C C . TYR A 1 92 ? -10.746 0.669 -0.054 1.00 97.69 92 TYR A C 1
ATOM 748 O O . TYR A 1 92 ? -11.182 0.962 -1.170 1.00 97.69 92 TYR A O 1
ATOM 756 N N . ALA A 1 93 ? -10.993 -0.500 0.533 1.00 97.12 93 ALA A N 1
ATOM 757 C CA . ALA A 1 93 ? -12.085 -1.343 0.077 1.00 97.12 93 ALA A CA 1
ATOM 758 C C . ALA A 1 93 ? -13.406 -0.569 0.214 1.00 97.12 93 ALA A C 1
ATOM 760 O O . ALA A 1 93 ? -13.581 0.224 1.141 1.00 97.12 93 ALA A O 1
ATOM 761 N N . ASP A 1 94 ? -14.325 -0.791 -0.716 1.00 92.94 94 ASP A N 1
ATOM 762 C CA . ASP A 1 94 ? -15.645 -0.148 -0.757 1.00 92.94 94 ASP A CA 1
ATOM 763 C C . ASP A 1 94 ? -16.504 -0.449 0.486 1.00 92.94 94 ASP A C 1
ATOM 765 O O . ASP A 1 94 ? -17.326 0.374 0.884 1.00 92.94 94 ASP A O 1
ATOM 769 N N . ASP A 1 95 ? -16.278 -1.587 1.137 1.00 94.94 95 ASP A N 1
ATOM 770 C CA . ASP A 1 95 ? -16.878 -1.955 2.421 1.00 94.94 95 ASP A CA 1
ATOM 771 C C . ASP A 1 95 ? -16.123 -1.419 3.653 1.00 94.94 95 ASP A C 1
ATOM 773 O O . ASP A 1 95 ? -16.564 -1.608 4.788 1.00 94.94 95 ASP A O 1
ATOM 777 N N . GLY A 1 96 ? -14.988 -0.748 3.446 1.00 94.00 96 GLY A N 1
ATOM 778 C CA . GLY A 1 96 ? -14.171 -0.160 4.500 1.00 94.00 96 GLY A CA 1
ATOM 779 C C . GLY A 1 96 ? -13.459 -1.169 5.405 1.00 94.00 96 GLY A C 1
ATOM 780 O O . GLY A 1 96 ? -12.976 -0.762 6.465 1.00 94.00 96 GLY A O 1
ATOM 781 N N . ASN A 1 97 ? -13.361 -2.449 5.024 1.00 95.38 97 ASN A N 1
ATOM 782 C CA . ASN A 1 97 ? -12.741 -3.490 5.853 1.00 95.38 97 ASN A CA 1
ATOM 783 C C . ASN A 1 97 ? -11.209 -3.458 5.854 1.00 95.38 97 ASN A C 1
ATOM 785 O O . ASN A 1 97 ? -10.580 -3.968 6.782 1.00 95.38 97 ASN A O 1
ATOM 789 N N . PHE A 1 98 ? -10.590 -2.878 4.830 1.00 97.75 98 PHE A N 1
ATOM 790 C CA . PHE A 1 98 ? -9.148 -2.679 4.763 1.00 97.75 98 PHE A CA 1
ATOM 791 C C . PHE A 1 98 ? -8.796 -1.549 3.796 1.00 97.75 98 PHE A C 1
ATOM 793 O O . PHE A 1 98 ? -9.625 -1.090 3.008 1.00 97.75 98 PHE A O 1
ATOM 800 N N . ARG A 1 99 ? -7.522 -1.163 3.812 1.00 98.06 99 ARG A N 1
ATOM 801 C CA . ARG A 1 99 ? -6.905 -0.345 2.770 1.00 98.06 99 ARG A CA 1
ATOM 802 C C . ARG A 1 99 ? -5.592 -0.946 2.295 1.00 98.06 99 ARG A C 1
ATOM 804 O O . ARG A 1 99 ? -4.947 -1.697 3.030 1.00 98.06 99 ARG A O 1
ATOM 811 N N . ILE A 1 100 ? -5.196 -0.597 1.080 1.00 98.50 100 ILE A N 1
ATOM 812 C CA . ILE A 1 100 ? -3.911 -0.961 0.485 1.00 98.50 100 ILE A CA 1
ATOM 813 C C . ILE A 1 100 ? -3.089 0.309 0.301 1.00 98.50 100 ILE A C 1
ATOM 815 O O . ILE A 1 100 ? -3.579 1.263 -0.296 1.00 98.50 100 ILE A O 1
ATOM 819 N N . PHE A 1 101 ? -1.843 0.289 0.770 1.00 98.75 101 PHE A N 1
ATOM 820 C CA . PHE A 1 101 ? -0.784 1.186 0.311 1.00 98.75 101 PHE A CA 1
ATOM 821 C C . PHE A 1 101 ? -0.014 0.468 -0.786 1.00 98.75 101 PHE A C 1
ATOM 823 O O . PHE A 1 101 ? 0.417 -0.663 -0.566 1.00 98.75 101 PHE A O 1
ATOM 830 N N . ASN A 1 102 ? 0.164 1.081 -1.950 1.00 98.38 102 ASN A N 1
ATOM 831 C CA . ASN A 1 102 ? 0.784 0.420 -3.090 1.00 98.38 102 ASN A CA 1
ATOM 832 C C . ASN A 1 102 ? 1.544 1.415 -3.970 1.00 98.38 102 ASN A C 1
ATOM 834 O O . ASN A 1 102 ? 1.044 2.489 -4.284 1.00 98.38 102 ASN A O 1
ATOM 838 N N . TRP A 1 103 ? 2.777 1.078 -4.330 1.00 98.12 103 TRP A N 1
ATOM 839 C CA . TRP A 1 103 ? 3.645 1.916 -5.152 1.00 98.12 103 TRP A CA 1
ATOM 840 C C . TRP A 1 103 ? 4.638 1.048 -5.921 1.00 98.12 103 TRP A C 1
ATOM 842 O O . TRP A 1 103 ? 4.776 -0.150 -5.658 1.00 98.12 103 TRP A O 1
ATOM 852 N N . ASP A 1 104 ? 5.336 1.650 -6.872 1.00 96.38 104 ASP A N 1
ATOM 853 C CA . ASP A 1 104 ? 6.333 0.986 -7.699 1.00 96.38 104 ASP A CA 1
ATOM 854 C C . ASP A 1 104 ? 7.701 1.676 -7.626 1.00 96.38 104 ASP A C 1
ATOM 856 O O . ASP A 1 104 ? 7.846 2.835 -7.238 1.00 96.38 104 ASP A O 1
ATOM 860 N N . LEU A 1 105 ? 8.730 0.916 -7.988 1.00 95.50 105 LEU A N 1
ATOM 861 C CA . LEU A 1 105 ? 10.094 1.374 -8.185 1.00 95.50 105 LEU A CA 1
ATOM 862 C C . LEU A 1 105 ? 10.541 0.962 -9.585 1.00 95.50 105 LEU A C 1
ATOM 864 O O . LEU A 1 105 ? 10.793 -0.217 -9.855 1.00 95.50 105 LEU A O 1
ATOM 868 N N . GLN A 1 106 ? 10.695 1.942 -10.470 1.00 91.00 106 GLN A N 1
ATOM 869 C CA . GLN A 1 106 ? 11.199 1.703 -11.816 1.00 91.00 106 GLN A CA 1
ATOM 870 C C . GLN A 1 106 ? 12.722 1.478 -11.813 1.00 91.00 106 GLN A C 1
ATOM 872 O O . GLN A 1 106 ? 13.517 2.351 -11.426 1.00 91.00 106 GLN A O 1
ATOM 877 N N . LYS A 1 107 ? 13.142 0.306 -12.300 1.00 89.00 107 LYS A N 1
ATOM 878 C CA . LYS A 1 107 ? 14.548 -0.042 -12.542 1.00 89.00 107 LYS A CA 1
ATOM 879 C C . LYS A 1 107 ? 15.042 0.649 -13.818 1.00 89.00 107 LYS A C 1
ATOM 881 O O . LYS A 1 107 ? 14.263 0.964 -14.713 1.00 89.00 107 LYS A O 1
ATOM 886 N N . THR A 1 108 ? 16.356 0.820 -13.959 1.00 85.62 108 THR A N 1
ATOM 887 C CA . THR A 1 108 ? 16.967 1.409 -15.173 1.00 85.62 108 THR A CA 1
ATOM 888 C C . THR A 1 108 ? 16.673 0.591 -16.436 1.00 85.62 108 THR A C 1
ATOM 890 O O . THR A 1 108 ? 16.639 1.132 -17.534 1.00 85.62 108 THR A O 1
ATOM 893 N N . THR A 1 109 ? 16.395 -0.708 -16.290 1.00 84.19 109 THR A N 1
ATOM 894 C CA . THR A 1 109 ? 15.970 -1.592 -17.387 1.00 84.19 109 THR A CA 1
ATOM 895 C C . THR A 1 109 ? 14.544 -1.319 -17.878 1.00 84.19 109 THR A C 1
ATOM 897 O O . THR A 1 109 ? 14.100 -1.972 -18.817 1.00 84.19 109 THR A O 1
ATOM 900 N N . GLY A 1 110 ? 13.809 -0.405 -17.234 1.00 81.12 110 GLY A N 1
ATOM 901 C CA . GLY A 1 110 ? 12.407 -0.098 -17.518 1.00 81.12 110 GLY A CA 1
ATOM 902 C C . GLY A 1 110 ? 11.402 -1.090 -16.945 1.00 81.12 110 GLY A C 1
ATOM 903 O O . GLY A 1 110 ? 10.202 -0.881 -17.082 1.00 81.12 110 GLY A O 1
ATOM 904 N N . VAL A 1 111 ? 11.885 -2.147 -16.293 1.00 88.50 111 VAL A N 1
ATOM 905 C CA . VAL A 1 111 ? 11.063 -3.078 -15.516 1.00 88.50 111 VAL A CA 1
ATOM 906 C C . VAL A 1 111 ? 10.791 -2.470 -14.142 1.00 88.50 111 VAL A C 1
ATOM 908 O O . VAL A 1 111 ? 11.607 -1.716 -13.607 1.00 88.50 111 VAL A O 1
ATOM 911 N N . TYR A 1 112 ? 9.659 -2.822 -13.553 1.00 93.44 112 TYR A N 1
ATOM 912 C CA . TYR A 1 112 ? 9.222 -2.315 -12.262 1.00 93.44 112 TYR A CA 1
ATOM 913 C C . TYR A 1 112 ? 9.449 -3.354 -11.167 1.00 93.44 112 TYR A C 1
ATOM 915 O O . TYR A 1 112 ? 9.550 -4.552 -11.426 1.00 93.44 112 TYR A O 1
ATOM 923 N N . ARG A 1 113 ? 9.572 -2.881 -9.932 1.00 95.25 113 ARG A N 1
ATOM 924 C CA . ARG A 1 113 ? 9.311 -3.682 -8.739 1.00 95.25 113 ARG A CA 1
ATOM 925 C C . ARG A 1 113 ? 8.180 -3.018 -7.984 1.00 95.25 113 ARG A C 1
ATOM 927 O O . ARG A 1 113 ? 8.207 -1.803 -7.809 1.00 95.25 113 ARG A O 1
ATOM 934 N N . TYR A 1 114 ? 7.224 -3.805 -7.532 1.00 97.44 114 TYR A N 1
ATOM 935 C CA . TYR A 1 114 ? 6.063 -3.315 -6.817 1.00 97.44 114 TYR A CA 1
ATOM 936 C C . TYR A 1 114 ? 6.246 -3.504 -5.320 1.00 97.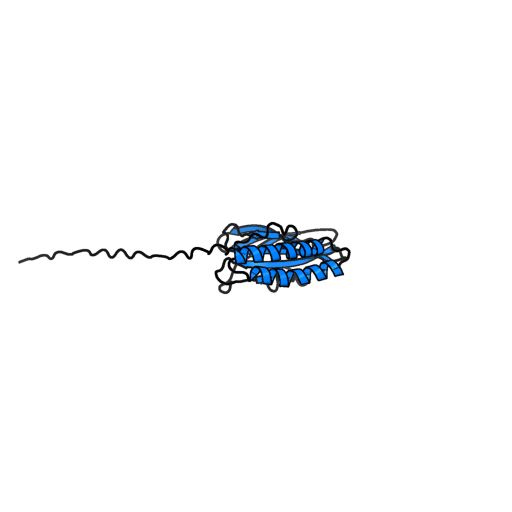44 114 TYR A C 1
ATOM 938 O O . TYR A 1 114 ? 6.941 -4.402 -4.848 1.00 97.44 114 TYR A O 1
ATOM 946 N N . PHE A 1 115 ? 5.599 -2.635 -4.566 1.00 98.38 115 PHE A N 1
ATOM 947 C CA . PHE A 1 115 ? 5.565 -2.686 -3.121 1.00 98.38 115 PHE A CA 1
ATOM 948 C C . PHE A 1 115 ? 4.143 -2.432 -2.669 1.00 98.38 115 PHE A C 1
ATOM 950 O O . PHE A 1 115 ? 3.391 -1.673 -3.289 1.00 98.38 115 PHE A O 1
ATOM 957 N N . GLY A 1 116 ? 3.780 -3.035 -1.550 1.00 98.00 116 GLY A N 1
ATOM 958 C CA . GLY A 1 116 ? 2.554 -2.652 -0.897 1.00 98.00 116 GLY A CA 1
ATOM 959 C C . GLY A 1 116 ? 2.404 -3.236 0.485 1.00 98.00 116 GLY A C 1
ATOM 960 O O . GLY A 1 116 ? 3.194 -4.064 0.939 1.00 98.00 116 GLY A O 1
ATOM 961 N N . ALA A 1 117 ? 1.368 -2.772 1.159 1.00 98.38 117 ALA A N 1
ATOM 962 C CA . ALA A 1 117 ? 0.934 -3.318 2.424 1.00 98.38 117 ALA A CA 1
ATOM 963 C C . ALA A 1 117 ? -0.582 -3.193 2.538 1.00 98.38 117 ALA A C 1
ATOM 965 O O . ALA A 1 117 ? -1.156 -2.150 2.218 1.00 98.38 117 ALA A O 1
ATOM 966 N N . ILE A 1 118 ? -1.218 -4.256 3.018 1.00 98.38 118 ILE A N 1
ATOM 967 C CA . ILE A 1 118 ? -2.643 -4.272 3.334 1.00 98.38 118 ILE A CA 1
ATOM 968 C C . ILE A 1 118 ? -2.794 -4.018 4.828 1.00 98.38 118 ILE A C 1
ATOM 970 O O . ILE A 1 118 ? -2.223 -4.740 5.647 1.00 98.38 118 ILE A O 1
ATOM 974 N N . GLN A 1 119 ? -3.575 -3.003 5.185 1.00 97.88 119 GLN A N 1
ATOM 975 C CA . GLN A 1 119 ? -3.939 -2.701 6.564 1.00 97.88 119 GLN A CA 1
ATOM 976 C C . GLN A 1 119 ? -5.442 -2.945 6.743 1.00 97.88 119 GLN A C 1
ATOM 978 O O . GLN A 1 119 ? -6.245 -2.121 6.297 1.00 97.88 119 GLN A O 1
ATOM 983 N N . PRO A 1 120 ? -5.850 -4.056 7.377 1.00 96.56 120 PRO A N 1
ATOM 984 C CA . PRO A 1 120 ? -7.233 -4.258 7.781 1.00 96.56 120 PRO A CA 1
ATOM 985 C C . PRO A 1 120 ? -7.676 -3.243 8.832 1.00 96.56 120 PRO A C 1
ATOM 987 O O . PRO A 1 120 ? -6.891 -2.835 9.694 1.00 96.56 120 PRO A O 1
ATOM 990 N N . LYS A 1 121 ? -8.965 -2.908 8.818 1.00 94.19 121 LYS A N 1
ATOM 991 C CA . LYS A 1 121 ? -9.614 -2.169 9.896 1.00 94.19 121 LYS A CA 1
ATOM 992 C C . LYS A 1 121 ? -9.699 -3.065 11.133 1.00 94.19 121 LYS A C 1
ATOM 994 O O . LYS A 1 121 ? -10.415 -4.062 11.151 1.00 94.19 121 LYS A O 1
ATOM 999 N N . SER A 1 122 ? -8.936 -2.735 12.169 1.00 91.44 122 SER A N 1
ATOM 1000 C CA . SER A 1 122 ? -8.792 -3.538 13.388 1.00 91.44 122 SER A CA 1
ATOM 1001 C C . SER A 1 122 ? -8.489 -2.626 14.578 1.00 91.44 122 SER A C 1
ATOM 1003 O O . SER A 1 122 ? -7.955 -1.537 14.391 1.00 91.44 122 SER A O 1
ATOM 1005 N N . SER A 1 123 ? -8.836 -3.062 15.795 1.00 85.88 123 SER A N 1
ATOM 1006 C CA . SER A 1 123 ? -8.479 -2.339 17.027 1.00 85.88 123 SER A CA 1
ATOM 1007 C C . SER A 1 123 ? -6.976 -2.359 17.288 1.00 85.88 123 SER A C 1
ATOM 1009 O O . SER A 1 123 ? -6.417 -1.372 17.744 1.00 85.88 123 SER A O 1
ATOM 1011 N N . ASP A 1 124 ? -6.332 -3.480 16.965 1.00 87.12 124 ASP A N 1
ATOM 1012 C CA . ASP A 1 124 ? -4.881 -3.618 17.015 1.00 87.12 124 ASP A CA 1
ATOM 1013 C C . ASP A 1 124 ? -4.304 -3.448 15.612 1.00 87.12 124 ASP A C 1
ATOM 1015 O O . ASP A 1 124 ? -4.933 -3.863 14.628 1.00 87.12 124 ASP A O 1
ATOM 1019 N N . LEU A 1 125 ? -3.087 -2.905 15.512 1.00 88.62 125 LEU A N 1
ATOM 1020 C CA . LEU A 1 125 ? -2.394 -2.806 14.233 1.00 88.62 125 LEU A CA 1
ATOM 1021 C C . LEU A 1 125 ? -2.174 -4.201 13.639 1.00 88.62 125 LEU A C 1
ATOM 1023 O O . LEU A 1 125 ? -1.372 -4.993 14.135 1.00 88.62 125 LEU A O 1
ATOM 1027 N N . LYS A 1 126 ? -2.840 -4.447 12.512 1.00 93.69 126 LYS A N 1
ATOM 1028 C CA . LYS A 1 126 ? -2.558 -5.554 11.602 1.00 93.69 126 LYS A CA 1
ATOM 1029 C C . LYS A 1 126 ? -2.042 -4.984 10.293 1.00 93.69 126 LYS A C 1
ATOM 1031 O O . LYS A 1 126 ? -2.626 -4.047 9.752 1.00 93.69 126 LYS A O 1
ATOM 1036 N N . LEU A 1 127 ? -0.944 -5.540 9.801 1.00 95.94 127 LEU A N 1
ATOM 1037 C CA . LEU A 1 127 ? -0.319 -5.107 8.561 1.00 95.94 127 LEU A CA 1
ATOM 1038 C C . LEU A 1 127 ? 0.235 -6.326 7.831 1.00 95.94 127 LEU A C 1
ATOM 1040 O O . LEU A 1 127 ? 1.058 -7.053 8.384 1.00 95.94 127 LEU A O 1
ATOM 1044 N N . PHE A 1 128 ? -0.198 -6.517 6.590 1.00 97.50 128 PHE A N 1
ATOM 1045 C CA . PHE A 1 128 ? 0.283 -7.577 5.715 1.00 97.50 128 PHE A CA 1
ATOM 1046 C C . PHE A 1 128 ? 1.168 -6.964 4.632 1.00 97.50 128 PHE A C 1
ATOM 1048 O O . PHE A 1 128 ? 0.638 -6.371 3.687 1.00 97.50 128 PHE A O 1
ATOM 1055 N N . PRO A 1 129 ? 2.505 -7.042 4.761 1.00 97.56 129 PRO A N 1
ATOM 1056 C CA . PRO A 1 129 ? 3.399 -6.608 3.697 1.00 97.56 129 PRO A CA 1
ATOM 1057 C C . PRO A 1 129 ? 3.211 -7.500 2.469 1.00 97.56 129 PRO A C 1
ATOM 1059 O O . PRO A 1 129 ? 3.110 -8.722 2.597 1.00 97.56 129 PRO A O 1
ATOM 1062 N N . LEU A 1 130 ? 3.174 -6.880 1.293 1.00 97.94 130 LEU A N 1
ATOM 1063 C CA . LEU A 1 130 ? 3.092 -7.554 0.005 1.00 97.94 130 LEU A CA 1
ATOM 1064 C C . LEU A 1 130 ? 4.497 -7.661 -0.591 1.00 97.94 130 LEU A C 1
ATOM 1066 O O . LEU A 1 130 ? 5.101 -6.662 -0.990 1.00 97.94 130 LEU A O 1
ATOM 1070 N N . TYR A 1 131 ? 5.020 -8.880 -0.628 1.00 96.50 131 TYR A N 1
ATOM 1071 C CA . TYR A 1 131 ? 6.329 -9.198 -1.175 1.00 96.50 131 TYR A CA 1
ATOM 1072 C C . TYR A 1 131 ? 6.189 -9.593 -2.637 1.00 96.50 131 TYR A C 1
ATOM 1074 O O . TYR A 1 131 ? 5.683 -10.666 -2.961 1.00 96.50 131 TYR A O 1
ATOM 1082 N N . ASP A 1 132 ? 6.641 -8.697 -3.506 1.00 95.69 132 ASP A N 1
ATOM 1083 C CA . ASP A 1 132 ? 6.633 -8.890 -4.950 1.00 95.69 132 ASP A CA 1
ATOM 1084 C C . ASP A 1 132 ? 7.490 -10.100 -5.359 1.00 95.69 132 ASP A C 1
ATOM 1086 O O . ASP A 1 132 ? 8.712 -10.128 -5.171 1.00 95.69 132 ASP A O 1
ATOM 1090 N N . TYR A 1 133 ? 6.808 -11.100 -5.914 1.00 94.44 133 TYR A N 1
ATOM 1091 C CA . TYR A 1 133 ? 7.349 -12.367 -6.391 1.00 94.44 133 TYR A CA 1
ATOM 1092 C C . TYR A 1 133 ? 7.196 -12.521 -7.916 1.00 94.44 133 TYR A C 1
ATOM 1094 O O . TYR A 1 133 ? 7.444 -13.607 -8.441 1.00 94.44 133 TYR A O 1
ATOM 1102 N N . SER A 1 134 ? 6.827 -11.442 -8.628 1.00 88.94 134 SER A N 1
ATOM 1103 C CA . SER A 1 134 ? 6.660 -11.378 -10.096 1.00 88.94 134 SER A CA 1
ATOM 1104 C C . SER A 1 134 ? 7.780 -12.079 -10.865 1.00 88.94 134 SER A C 1
ATOM 1106 O O . SER A 1 134 ? 7.510 -12.898 -11.741 1.00 88.94 134 SER A O 1
ATOM 1108 N N . ASP A 1 135 ? 9.035 -11.793 -10.497 1.00 88.50 135 ASP A N 1
ATOM 1109 C CA . ASP A 1 135 ? 10.250 -12.283 -11.163 1.00 88.50 135 ASP A CA 1
ATOM 1110 C C . ASP A 1 135 ? 10.359 -13.832 -11.171 1.00 88.50 135 ASP A C 1
ATOM 1112 O O . ASP A 1 135 ? 11.163 -14.389 -11.919 1.00 88.50 135 ASP A O 1
ATOM 1116 N N . TYR A 1 136 ? 9.577 -14.536 -10.341 1.00 89.69 136 TYR A N 1
ATOM 1117 C CA . TYR A 1 136 ? 9.674 -15.984 -10.123 1.00 89.69 136 TYR A CA 1
ATOM 1118 C C . TYR A 1 136 ? 8.450 -16.783 -10.597 1.00 89.69 136 TYR A C 1
ATOM 1120 O O . TYR A 1 136 ? 8.474 -18.016 -10.532 1.00 89.69 136 TYR A O 1
ATOM 1128 N N . PHE A 1 137 ? 7.386 -16.128 -11.072 1.00 87.12 137 PHE A N 1
ATOM 1129 C CA . PHE A 1 137 ? 6.224 -16.835 -11.613 1.00 87.12 137 PHE A CA 1
ATOM 1130 C C . PHE A 1 137 ? 6.504 -17.403 -13.008 1.00 87.12 137 PHE A C 1
ATOM 1132 O O . PHE A 1 137 ? 7.099 -16.749 -13.861 1.00 87.12 137 PHE A O 1
ATOM 1139 N N . THR A 1 138 ? 6.039 -18.631 -13.248 1.00 82.88 138 THR A N 1
ATOM 1140 C CA . THR A 1 138 ? 6.039 -19.271 -14.579 1.00 82.88 138 THR A CA 1
ATOM 1141 C C . THR A 1 138 ? 4.670 -19.157 -15.236 1.00 82.88 138 THR A C 1
ATOM 1143 O O . THR A 1 138 ? 4.580 -18.701 -16.373 1.00 82.88 138 THR A O 1
ATOM 1146 N N . ASP A 1 139 ? 3.614 -19.494 -14.496 1.00 82.81 139 ASP A N 1
ATOM 1147 C CA . ASP A 1 139 ? 2.233 -19.137 -14.804 1.00 82.81 139 ASP A CA 1
ATOM 1148 C C . ASP A 1 139 ? 1.596 -18.603 -13.518 1.00 82.81 139 ASP A C 1
ATOM 1150 O O . ASP A 1 139 ? 1.631 -19.249 -12.476 1.00 82.81 139 ASP A O 1
ATOM 1154 N N . ALA A 1 140 ? 1.123 -17.363 -13.550 1.00 82.25 140 ALA A N 1
ATOM 1155 C CA . ALA A 1 140 ? 0.499 -16.744 -12.387 1.00 82.25 140 ALA A CA 1
ATOM 1156 C C . ALA A 1 140 ? -1.023 -16.900 -12.387 1.00 82.25 140 ALA A C 1
ATOM 1158 O O . ALA A 1 140 ? -1.651 -16.714 -11.348 1.00 82.25 140 ALA A O 1
ATOM 1159 N N . ALA A 1 141 ? -1.628 -17.209 -13.538 1.00 85.00 141 ALA A N 1
ATOM 1160 C CA . ALA A 1 141 ? -3.080 -17.251 -13.669 1.00 85.00 141 ALA A CA 1
ATOM 1161 C C . ALA A 1 141 ? -3.695 -18.494 -13.006 1.00 85.00 141 ALA A C 1
ATOM 1163 O O . ALA A 1 141 ? -4.884 -18.496 -12.688 1.00 85.00 141 ALA A O 1
ATOM 1164 N N . ASP A 1 142 ? -2.898 -19.540 -12.789 1.00 85.38 142 ASP A N 1
ATOM 1165 C CA . ASP A 1 142 ? -3.317 -20.814 -12.202 1.00 85.38 142 ASP A CA 1
ATOM 1166 C C . ASP A 1 142 ? -2.863 -21.005 -10.743 1.00 85.38 142 ASP A C 1
ATOM 1168 O O . ASP A 1 142 ? -3.131 -22.046 -10.137 1.00 85.38 142 ASP A O 1
ATOM 1172 N N . THR A 1 143 ? -2.198 -20.004 -10.159 1.00 87.50 143 THR A N 1
ATOM 1173 C CA . THR A 1 143 ? -1.523 -20.136 -8.867 1.00 87.50 143 THR A CA 1
ATOM 1174 C C . THR A 1 143 ? -2.221 -19.318 -7.782 1.00 87.50 143 THR A C 1
ATOM 1176 O O . THR A 1 143 ? -2.411 -18.111 -7.903 1.00 87.50 143 THR A O 1
ATOM 1179 N N . VAL A 1 144 ? -2.559 -19.971 -6.664 1.00 90.69 144 VAL A N 1
ATOM 1180 C CA . VAL A 1 144 ? -3.000 -19.288 -5.438 1.00 90.69 144 VAL A CA 1
ATOM 1181 C C . VAL A 1 14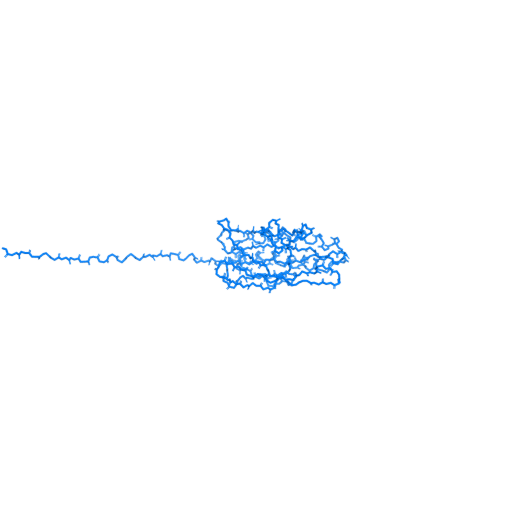4 ? -1.774 -18.883 -4.628 1.00 90.69 144 VAL A C 1
ATOM 1183 O O . VAL A 1 144 ? -0.920 -19.718 -4.321 1.00 90.69 144 VAL A O 1
ATOM 1186 N N . THR A 1 145 ? -1.695 -17.607 -4.266 1.00 92.88 145 THR A N 1
ATOM 1187 C CA . THR A 1 145 ? -0.540 -17.020 -3.585 1.00 92.88 145 THR A CA 1
ATOM 1188 C C . THR A 1 145 ? -0.917 -16.444 -2.220 1.00 92.88 145 THR A C 1
ATOM 1190 O O . THR A 1 145 ? -2.076 -16.473 -1.807 1.00 92.88 145 THR A O 1
ATOM 1193 N N . SER A 1 146 ? 0.085 -15.958 -1.489 1.00 94.69 146 SER A N 1
ATOM 1194 C CA . SER A 1 146 ? -0.088 -15.201 -0.249 1.00 94.69 146 SER A CA 1
ATOM 1195 C C . SER A 1 146 ? 0.586 -13.838 -0.376 1.00 94.69 146 SER A C 1
ATOM 1197 O O . SER A 1 146 ? 1.258 -13.547 -1.368 1.00 94.69 146 SER A O 1
ATOM 1199 N N . ASN A 1 147 ? 0.479 -13.017 0.666 1.00 95.44 147 ASN A N 1
ATOM 1200 C CA . ASN A 1 147 ? 1.202 -11.754 0.760 1.00 95.44 147 ASN A CA 1
ATOM 1201 C C . ASN A 1 147 ? 2.736 -11.931 0.656 1.00 95.44 147 ASN A C 1
ATOM 1203 O O . ASN A 1 147 ? 3.420 -11.013 0.223 1.00 95.44 147 ASN A O 1
ATOM 1207 N N . GLU A 1 148 ? 3.283 -13.105 0.993 1.00 95.19 148 GLU A N 1
ATOM 1208 C CA . GLU A 1 148 ? 4.716 -13.435 0.859 1.00 95.19 148 GLU A CA 1
ATOM 1209 C C . GLU A 1 148 ? 5.150 -13.799 -0.563 1.00 95.19 148 GLU A C 1
ATOM 1211 O O . GLU A 1 148 ? 6.343 -13.812 -0.867 1.00 95.19 148 GLU A O 1
ATOM 1216 N N . ARG A 1 149 ? 4.188 -14.113 -1.434 1.00 95.25 149 ARG A N 1
ATOM 1217 C CA . ARG A 1 149 ? 4.413 -14.433 -2.846 1.00 95.25 149 ARG A CA 1
ATOM 1218 C C . ARG A 1 149 ? 3.444 -13.656 -3.720 1.00 95.25 149 ARG A C 1
ATOM 1220 O O . ARG A 1 149 ? 2.769 -14.219 -4.574 1.00 95.25 149 ARG A O 1
ATOM 1227 N N . TRP A 1 150 ? 3.323 -12.367 -3.454 1.00 95.88 150 TRP A N 1
ATOM 1228 C CA . TRP A 1 150 ? 2.375 -11.517 -4.149 1.00 95.88 150 TRP A CA 1
ATOM 1229 C C . TRP A 1 150 ? 2.788 -11.339 -5.617 1.00 95.88 150 TRP A C 1
ATOM 1231 O O . TRP A 1 150 ? 3.975 -11.222 -5.915 1.00 95.88 150 TRP A O 1
ATOM 1241 N N . TYR A 1 151 ? 1.817 -11.316 -6.538 1.00 93.12 151 TYR A N 1
ATOM 1242 C CA . TYR A 1 151 ? 2.093 -11.200 -7.976 1.00 93.12 151 TYR A CA 1
ATOM 1243 C C . TYR A 1 151 ? 2.881 -9.930 -8.321 1.00 93.12 151 TYR A C 1
ATOM 1245 O O . TYR A 1 151 ? 3.746 -9.983 -9.185 1.00 93.12 151 TYR A O 1
ATOM 1253 N N . GLY A 1 152 ? 2.610 -8.819 -7.629 1.00 94.75 152 GLY A N 1
ATOM 1254 C CA . GLY A 1 152 ? 3.232 -7.528 -7.909 1.00 94.75 152 GLY A CA 1
ATOM 1255 C C . GLY A 1 152 ? 2.491 -6.764 -9.004 1.00 94.75 152 GLY A C 1
ATOM 1256 O O . GLY A 1 152 ? 2.609 -7.057 -10.189 1.00 94.75 152 GLY A O 1
ATOM 1257 N N . ALA A 1 153 ? 1.709 -5.765 -8.607 1.00 96.31 153 ALA A N 1
ATOM 1258 C CA . ALA A 1 153 ? 1.035 -4.854 -9.525 1.00 96.31 153 ALA A CA 1
ATOM 1259 C C . ALA A 1 153 ? 0.783 -3.503 -8.851 1.00 96.31 153 ALA A C 1
ATOM 1261 O O . ALA A 1 153 ? 0.796 -3.390 -7.622 1.00 96.31 153 ALA A O 1
ATOM 1262 N N . LEU A 1 154 ? 0.505 -2.484 -9.661 1.00 97.25 154 LEU A N 1
ATOM 1263 C CA . LEU A 1 154 ? -0.024 -1.213 -9.191 1.00 97.25 154 LEU A CA 1
ATOM 1264 C C . LEU A 1 154 ? -1.555 -1.222 -9.301 1.00 97.25 154 LEU A C 1
ATOM 1266 O O . LEU A 1 154 ? -2.119 -1.082 -10.389 1.00 97.25 154 LEU A O 1
ATOM 1270 N N . TYR A 1 155 ? -2.237 -1.426 -8.182 1.00 97.88 155 TYR A N 1
ATOM 1271 C CA . TYR A 1 155 ? -3.686 -1.422 -8.082 1.00 97.88 155 TYR A CA 1
ATOM 1272 C C . TYR A 1 155 ? -4.257 -0.009 -8.212 1.00 97.88 155 TYR A C 1
ATOM 1274 O O . TYR A 1 155 ? -3.660 0.974 -7.767 1.00 97.88 155 TYR A O 1
ATOM 1282 N N . TYR A 1 156 ? -5.425 0.074 -8.844 1.00 96.56 156 TYR A N 1
ATOM 1283 C CA . TYR A 1 156 ? -6.160 1.324 -9.049 1.00 96.56 156 TYR A CA 1
ATOM 1284 C C . TYR A 1 156 ? -7.657 1.211 -8.735 1.00 96.56 156 TYR A C 1
ATOM 1286 O O . TYR A 1 156 ? -8.365 2.215 -8.774 1.00 96.56 156 TYR A O 1
ATOM 1294 N N . GLN A 1 157 ? -8.162 0.005 -8.459 1.00 97.06 157 GLN A N 1
ATOM 1295 C CA . GLN A 1 157 ? -9.559 -0.203 -8.093 1.00 97.06 157 GLN A CA 1
ATOM 1296 C C . GLN A 1 157 ? -9.730 -1.485 -7.280 1.00 97.06 157 GLN A C 1
ATOM 1298 O O . GLN A 1 157 ? -9.085 -2.499 -7.553 1.00 97.06 157 GLN A O 1
ATOM 1303 N N . ILE A 1 158 ? -10.648 -1.430 -6.317 1.00 98.19 158 ILE A N 1
ATOM 1304 C CA . ILE A 1 158 ? -11.088 -2.554 -5.493 1.00 98.19 158 ILE A CA 1
ATOM 1305 C C . ILE A 1 158 ? -12.602 -2.685 -5.669 1.00 98.19 158 ILE A C 1
ATOM 1307 O O . ILE A 1 158 ? -13.311 -1.681 -5.619 1.00 98.19 158 ILE A O 1
ATOM 1311 N N . ILE A 1 159 ? -13.091 -3.903 -5.899 1.00 97.62 159 ILE A N 1
ATOM 1312 C CA . ILE A 1 159 ? -14.525 -4.220 -5.912 1.00 97.62 159 ILE A CA 1
ATOM 1313 C C . ILE A 1 159 ? -14.774 -5.377 -4.951 1.00 97.62 159 ILE A C 1
ATOM 1315 O O . ILE A 1 159 ? -14.215 -6.463 -5.139 1.00 97.62 159 ILE A O 1
ATOM 1319 N N . HIS A 1 160 ? -15.631 -5.186 -3.951 1.00 97.31 160 HIS A N 1
ATOM 1320 C CA . HIS A 1 160 ? -16.018 -6.267 -3.052 1.00 97.31 160 HIS A CA 1
ATOM 1321 C C . HIS A 1 160 ? -17.105 -7.161 -3.667 1.00 97.31 160 HIS A C 1
ATOM 1323 O O . HIS A 1 160 ? -18.127 -6.713 -4.183 1.00 97.31 160 HIS A O 1
ATOM 1329 N N . THR A 1 161 ? -16.875 -8.474 -3.611 1.00 94.94 161 THR A N 1
ATOM 1330 C CA . THR A 1 161 ? -17.731 -9.524 -4.179 1.00 94.94 161 THR A CA 1
ATOM 1331 C C . THR A 1 161 ? -17.975 -10.637 -3.147 1.00 94.94 161 THR A C 1
ATOM 1333 O O . THR A 1 161 ? -17.386 -11.723 -3.161 1.00 94.94 161 THR A O 1
ATOM 1336 N N . GLY A 1 162 ? -18.866 -10.372 -2.192 1.00 92.69 162 GLY A N 1
ATOM 1337 C CA . GLY A 1 162 ? -19.311 -11.352 -1.196 1.00 92.69 162 GLY A CA 1
ATOM 1338 C C . GLY A 1 162 ? -18.286 -11.644 -0.097 1.00 92.69 162 GLY A C 1
ATOM 1339 O O . GLY A 1 162 ? -18.398 -11.107 0.993 1.00 92.69 162 GLY A O 1
ATOM 1340 N N . LYS A 1 163 ? -17.344 -12.564 -0.338 1.00 92.44 163 LYS A N 1
ATOM 1341 C CA . LYS A 1 163 ? -16.240 -12.890 0.600 1.00 92.44 163 LYS A CA 1
ATOM 1342 C C . LYS A 1 163 ? -14.856 -12.613 0.008 1.00 92.44 163 LYS A C 1
ATOM 1344 O O . LYS A 1 163 ? -13.843 -12.970 0.604 1.00 92.44 163 LYS A O 1
ATOM 1349 N N . LYS A 1 164 ? -14.823 -12.077 -1.209 1.00 96.88 164 LYS A N 1
ATOM 1350 C CA . LYS A 1 164 ? -13.615 -11.868 -2.001 1.00 96.88 164 LYS A CA 1
ATOM 1351 C C . LYS A 1 164 ? -13.604 -10.453 -2.543 1.00 96.88 164 LYS A C 1
ATOM 1353 O O . LYS A 1 164 ? -14.663 -9.873 -2.767 1.00 96.88 164 LYS A O 1
ATOM 1358 N N . TYR A 1 165 ? -12.423 -9.950 -2.843 1.00 97.88 165 TYR A N 1
ATOM 1359 C CA . TYR A 1 165 ? -12.215 -8.644 -3.445 1.00 97.88 165 TYR A CA 1
ATOM 1360 C C . TYR A 1 165 ? -11.532 -8.832 -4.790 1.00 97.88 165 TYR A C 1
ATOM 1362 O O . TYR A 1 165 ? -10.567 -9.587 -4.897 1.00 97.88 165 TYR A O 1
ATOM 1370 N N . LEU A 1 166 ? -12.041 -8.156 -5.812 1.00 97.81 166 LEU A N 1
ATOM 1371 C CA . LEU A 1 166 ? -11.370 -8.048 -7.098 1.00 97.81 166 LEU A CA 1
ATOM 1372 C C . LEU A 1 166 ? -10.496 -6.800 -7.063 1.00 97.81 166 LEU A C 1
ATOM 1374 O O . LEU A 1 166 ? -11.007 -5.693 -6.883 1.00 97.81 166 LEU A O 1
ATOM 1378 N N . LEU A 1 167 ? -9.190 -6.983 -7.222 1.00 97.69 167 LEU A N 1
ATOM 1379 C CA . LEU A 1 167 ? -8.219 -5.900 -7.295 1.00 97.69 167 LEU A CA 1
ATOM 1380 C C . LEU A 1 167 ? -7.803 -5.718 -8.751 1.00 97.69 167 LEU A C 1
ATOM 1382 O O . LEU A 1 167 ? -7.260 -6.630 -9.374 1.00 97.69 167 LEU A O 1
ATOM 1386 N N . PHE A 1 168 ? -8.046 -4.537 -9.305 1.00 97.94 168 PHE A N 1
ATOM 1387 C CA . PHE A 1 168 ? -7.649 -4.223 -10.671 1.00 97.94 168 PHE A CA 1
ATOM 1388 C C . PHE A 1 168 ? -6.285 -3.555 -10.653 1.00 97.94 168 PHE A C 1
ATOM 1390 O O . PHE A 1 168 ? -6.109 -2.491 -10.055 1.00 97.94 168 PHE A O 1
ATOM 1397 N N . GLY A 1 169 ? -5.324 -4.209 -11.296 1.00 97.44 169 GLY A N 1
ATOM 1398 C CA . GLY A 1 169 ? -3.919 -3.839 -11.309 1.00 97.44 169 GLY A CA 1
ATOM 1399 C C . GLY A 1 169 ? -3.414 -3.460 -12.692 1.00 97.44 169 GLY A C 1
ATOM 1400 O O . GLY A 1 169 ? -3.928 -3.890 -13.729 1.00 97.44 169 GLY A O 1
ATOM 1401 N N . TRP A 1 170 ? -2.373 -2.644 -12.701 1.00 96.94 170 TRP A N 1
ATOM 1402 C CA . TRP A 1 170 ? -1.514 -2.401 -13.845 1.00 96.94 170 TRP A CA 1
ATOM 1403 C C . TRP A 1 170 ? -0.132 -2.978 -13.561 1.00 96.94 170 TRP A C 1
ATOM 1405 O O . TRP A 1 170 ? 0.411 -2.785 -12.477 1.00 96.94 170 TRP A O 1
ATOM 1415 N N . ASP A 1 171 ? 0.431 -3.663 -14.547 1.00 94.81 171 ASP A N 1
ATOM 1416 C CA . ASP A 1 171 ? 1.811 -4.127 -14.520 1.00 94.81 171 ASP A CA 1
ATOM 1417 C C . ASP A 1 171 ? 2.539 -3.593 -15.755 1.00 94.81 171 ASP A C 1
ATOM 1419 O O . ASP A 1 171 ? 2.124 -3.825 -16.893 1.00 94.81 171 ASP A O 1
ATOM 1423 N N . GLY A 1 172 ? 3.627 -2.866 -15.526 1.00 92.75 172 GLY A N 1
ATOM 1424 C CA . GLY A 1 172 ? 4.499 -2.324 -16.552 1.00 92.75 172 GLY A CA 1
ATOM 1425 C C . GLY A 1 172 ? 5.223 -3.369 -17.395 1.00 92.75 172 GLY A C 1
ATOM 1426 O O . GLY A 1 172 ? 5.773 -2.966 -18.403 1.00 92.75 172 GLY A O 1
ATOM 1427 N N . ASN A 1 173 ? 5.206 -4.660 -17.033 1.00 89.62 173 ASN A N 1
ATOM 1428 C CA . ASN A 1 173 ? 5.689 -5.829 -17.784 1.00 89.62 173 ASN A CA 1
ATOM 1429 C C . ASN A 1 173 ? 7.065 -5.671 -18.466 1.00 89.62 173 ASN A C 1
ATOM 1431 O O . ASN A 1 173 ? 8.062 -6.209 -17.990 1.00 89.62 173 ASN A O 1
ATOM 1435 N N . THR A 1 174 ? 7.140 -4.968 -19.599 1.00 86.94 174 THR A N 1
ATOM 1436 C CA . THR A 1 174 ? 8.389 -4.678 -20.315 1.00 86.94 174 THR A CA 1
ATOM 1437 C C . THR A 1 174 ? 8.420 -3.233 -20.808 1.00 86.94 174 THR A C 1
ATOM 1439 O O . THR A 1 174 ? 7.404 -2.553 -20.871 1.00 86.94 174 THR A O 1
ATOM 1442 N N . LEU A 1 175 ? 9.577 -2.778 -21.297 1.00 86.62 175 LEU A N 1
ATOM 1443 C CA . LEU A 1 175 ? 9.710 -1.470 -21.957 1.00 86.62 175 LEU A CA 1
ATOM 1444 C C . LEU A 1 175 ? 8.731 -1.231 -23.123 1.00 86.62 175 LEU A C 1
ATOM 1446 O O . LEU A 1 175 ? 8.528 -0.086 -23.518 1.00 86.62 175 LEU A O 1
ATOM 1450 N N . LEU A 1 176 ? 8.166 -2.293 -23.707 1.00 89.69 176 LEU A N 1
ATOM 1451 C CA . LEU A 1 176 ? 7.348 -2.229 -24.921 1.00 89.69 176 LEU A CA 1
ATOM 1452 C C . LEU A 1 176 ? 5.887 -2.641 -24.702 1.00 89.69 176 LEU A C 1
ATOM 1454 O O . LEU A 1 176 ? 5.099 -2.605 -25.644 1.00 89.69 176 LEU A O 1
ATOM 1458 N N . SER A 1 177 ? 5.510 -3.080 -23.501 1.00 92.00 177 SER A N 1
ATOM 1459 C CA . SER A 1 177 ? 4.161 -3.588 -23.240 1.00 92.00 177 SER A CA 1
ATOM 1460 C C . SER A 1 177 ? 3.796 -3.445 -21.776 1.00 92.00 177 SER A C 1
ATOM 1462 O O . SER A 1 177 ? 4.665 -3.498 -20.923 1.00 92.00 177 SER A O 1
ATOM 1464 N N . ASN A 1 178 ? 2.504 -3.353 -21.487 1.00 94.38 178 ASN A N 1
ATOM 1465 C CA . ASN A 1 178 ? 1.979 -3.438 -20.133 1.00 94.38 178 ASN A CA 1
ATOM 1466 C C . ASN A 1 178 ? 0.827 -4.447 -20.075 1.00 94.38 178 ASN A C 1
ATOM 1468 O O . ASN A 1 178 ? 0.339 -4.914 -21.107 1.00 94.38 178 ASN A O 1
ATOM 1472 N N . LYS A 1 179 ? 0.410 -4.793 -18.860 1.00 94.44 179 LYS A N 1
ATOM 1473 C CA . LYS A 1 179 ? -0.688 -5.712 -18.576 1.00 94.44 179 LYS A CA 1
ATOM 1474 C C . LYS A 1 179 ? -1.719 -5.034 -17.681 1.00 94.44 179 LYS A C 1
ATOM 1476 O O . LYS A 1 179 ? -1.388 -4.234 -16.804 1.00 94.44 179 LYS A O 1
ATOM 1481 N N . LYS A 1 180 ? -2.984 -5.389 -17.894 1.00 96.31 180 LYS A N 1
ATOM 1482 C CA . LYS A 1 180 ? -4.061 -5.176 -16.926 1.00 96.31 180 LYS A CA 1
ATOM 1483 C C . LYS A 1 180 ? -4.347 -6.502 -16.243 1.00 96.31 180 LYS A C 1
ATOM 1485 O O . LYS A 1 180 ? -4.444 -7.524 -16.915 1.00 96.31 180 LYS A O 1
ATOM 1490 N N . ILE A 1 181 ? -4.444 -6.467 -14.923 1.00 94.38 181 ILE A N 1
ATOM 1491 C CA . ILE A 1 181 ? -4.567 -7.648 -14.073 1.00 94.38 181 ILE A CA 1
ATOM 1492 C C . ILE A 1 181 ? -5.852 -7.520 -13.270 1.00 94.38 181 ILE A C 1
ATOM 1494 O O . ILE A 1 181 ? -6.192 -6.431 -12.810 1.00 94.38 181 ILE A O 1
ATOM 1498 N N . VAL A 1 182 ? -6.551 -8.637 -13.104 1.00 96.00 182 VAL A N 1
ATOM 1499 C CA . VAL A 1 182 ? -7.613 -8.776 -12.111 1.00 96.00 182 VAL A CA 1
ATOM 1500 C C . VAL A 1 182 ? -7.135 -9.824 -11.124 1.00 96.00 182 VAL A C 1
ATOM 1502 O O . VAL A 1 182 ? -7.040 -10.998 -11.471 1.00 96.00 182 VAL A O 1
ATOM 1505 N N . ASP A 1 183 ? -6.791 -9.377 -9.927 1.00 95.12 183 ASP A N 1
ATOM 1506 C CA . ASP A 1 183 ? -6.363 -10.231 -8.828 1.00 95.12 183 ASP A CA 1
ATOM 1507 C C . ASP A 1 183 ? -7.539 -10.485 -7.877 1.00 95.12 183 ASP A C 1
ATOM 1509 O O . ASP A 1 183 ? -8.459 -9.669 -7.768 1.00 95.12 183 ASP A O 1
ATOM 1513 N N . VAL A 1 184 ? -7.530 -11.632 -7.209 1.00 95.75 184 VAL A N 1
ATOM 1514 C CA . VAL A 1 184 ? -8.592 -12.064 -6.303 1.00 95.75 184 VAL A CA 1
ATOM 1515 C C . VAL A 1 184 ? -8.023 -12.170 -4.897 1.00 95.75 184 VAL A C 1
ATOM 1517 O O . VAL A 1 184 ? -7.334 -13.128 -4.560 1.00 95.75 184 VAL A O 1
ATOM 1520 N N . LEU A 1 185 ? -8.380 -11.213 -4.045 1.00 97.06 185 LEU A N 1
ATOM 1521 C CA . LEU A 1 185 ? -7.986 -11.182 -2.642 1.00 97.06 185 LEU A CA 1
ATOM 1522 C C . LEU A 1 185 ? -9.083 -11.783 -1.753 1.00 97.06 185 LEU A C 1
ATOM 1524 O O . LEU A 1 185 ? -10.274 -11.509 -1.916 1.00 97.06 185 LEU A O 1
ATOM 1528 N N . SER A 1 186 ? -8.680 -12.560 -0.754 1.00 96.06 186 SER A N 1
ATOM 1529 C CA . SER A 1 186 ? -9.531 -12.981 0.361 1.00 96.06 186 SER A CA 1
ATOM 1530 C C . SER A 1 186 ? -8.698 -13.107 1.627 1.00 96.06 186 SER A C 1
ATOM 1532 O O . SER A 1 186 ? -7.533 -13.484 1.540 1.00 96.06 186 SER A O 1
ATOM 1534 N N . PHE A 1 187 ? -9.313 -12.852 2.777 1.00 95.06 187 PHE A N 1
ATOM 1535 C CA . PHE A 1 187 ? -8.687 -13.029 4.085 1.00 95.06 187 PHE A CA 1
ATOM 1536 C C . PHE A 1 187 ? -9.011 -14.416 4.637 1.00 95.06 187 PHE A C 1
ATOM 1538 O O . PHE A 1 187 ? -10.152 -14.885 4.525 1.00 95.06 187 PHE A O 1
ATOM 1545 N N . ASP A 1 188 ? -8.015 -15.080 5.211 1.00 91.44 188 ASP A N 1
ATOM 1546 C CA . ASP A 1 188 ? -8.218 -16.345 5.903 1.00 91.44 188 ASP A CA 1
ATOM 1547 C C . ASP A 1 188 ? -8.585 -16.102 7.382 1.00 91.44 188 ASP A C 1
ATOM 1549 O O . ASP A 1 188 ? -8.891 -14.991 7.818 1.00 91.44 188 ASP A O 1
ATOM 1553 N N . LYS A 1 189 ? -8.628 -17.163 8.190 1.00 88.62 189 LYS A N 1
ATOM 1554 C CA . LYS A 1 189 ? -8.973 -17.060 9.621 1.00 88.62 189 LYS A CA 1
ATOM 1555 C C . LYS A 1 189 ? -7.942 -16.285 10.459 1.00 88.62 189 LYS A C 1
ATOM 1557 O O . LYS A 1 189 ? -8.259 -15.876 11.574 1.00 88.62 189 LYS A O 1
ATOM 1562 N N . HIS A 1 190 ? -6.718 -16.142 9.969 1.00 81.69 190 HIS A N 1
ATOM 1563 C CA . HIS A 1 190 ? -5.626 -15.395 10.585 1.00 81.69 190 HIS A CA 1
ATOM 1564 C C . HIS A 1 190 ? -5.587 -13.931 10.119 1.00 81.69 190 HIS A C 1
ATOM 1566 O O . HIS A 1 190 ? -4.923 -13.112 10.762 1.00 81.69 190 HIS A O 1
ATOM 1572 N N . GLY A 1 191 ? -6.390 -13.595 9.105 1.00 75.88 191 GLY A N 1
ATOM 1573 C CA . GLY A 1 191 ? -6.341 -12.339 8.371 1.00 75.88 191 GLY A CA 1
ATOM 1574 C C . GLY A 1 191 ? -5.646 -12.604 7.055 1.00 75.88 191 GLY A C 1
ATOM 1575 O O . GLY A 1 191 ? -4.410 -12.492 7.024 1.00 75.88 191 GLY A O 1
#

Sequence (191 aa):
MRTAPFIILFSCLIIFFQGEKSFAKISEEDLKELKLYEDSLKVIADSIVNGSEQGVRQYACYEFIPMLVRALKIENSYEYPFDSLTRINIMYADDGNFRIFNWDLQKTTGVYRYFGAIQPKSSDLKLFPLYDYSDYFTDAADTVTSNERWYGALYYQIIHTGKKYLLFGWDGNTLLSNKKIVDVLSFDKHG

Secondary structure (DSSP, 8-state):
----------------------PPPPPHHHHHHHHHHHHHHHHHHHHHHH-SSHHHHHHHHHHHHHHHHHHHTSTTGGG---TT-TTSEEEE-TTSSEEEEEEEEE-TTS-EEEEEEEEE--SS---EEEEB-GGG-S-STT----GGGB---EEEEEEEETTEEEEEEEEEEETTEEEEEEEEE---TT-

Foldseek 3Di:
DDDDDDDDPPPPPPPPPPPPPPQDDQDPVLVVVLVVLLVVLLVLLCQLPPPPALVSNVVSVVVNVVSVVVNLQRFPSLPPQSVSNPQWDWDAAPVRQKIKTKHWHQDPQRFIAIWMWIFGDDRHTDIQTAHAQCVPDPDPVPDDDGSNHHNGFQFDDWYDDPQKIWTWGKGSHHPVDIDIDTDIDGDDPVD